Protein 5Z8O (pdb70)

B-factor: mean 31.18, std 12.9, range [10.04, 87.81]

Secondary structure (DSSP, 8-state):
---EEEEEEESS-HHHHHHHHH-GGGHHHH-TTEEEEEEEEE-TTS-EEEEEEEEEETTEEEEEEEEEE--STTEEEEEEEEESSEEEEEEEEEEEE-STT-EEEEEEEEEEESS---HHHHHHHHHHHHHHHHHHHHHHHHHH-/---EEEEEEESS-HHHHHHHHH-GGGHHHH-TTEEEEEEEEE-TTS-EEEEEEEEEETTEEEEEEEEEE--STTEEEEEEEEESSEEEEEEEEEEEE-SSS-EEEEEEEEEEESS---HHHHHHHHHHHHHHHHHHHHHHHHHH--

Radius of gyration: 22.53 Å; Cα contacts (8 Å, |Δi|>4): 615; chains: 2; bounding box: 40×53×71 Å

Organism: Mycolicibacterium smegmatis (strain ATCC 700084 / mc(2)155) (NCBI:txid246196)

InterPro domains:
  IPR005031 Coenzyme Q-binding protein COQ10, START domain [PF03364] (10-138)
  IPR023393 START-like domain superfamily [G3DSA:3.30.530.20] (1-145)

Structure (mmCIF, N/CA/C/O backbone):
data_5Z8O
#
_entry.id   5Z8O
#
_cell.length_a   109.760
_cell.length_b   109.760
_cell.length_c   56.500
_cell.angle_alpha   90.00
_cell.angle_beta   90.00
_cell.angle_gamma   120.00
#
_symmetry.space_group_name_H-M   'P 62'
#
loop_
_entity.id
_entity.type
_entity.pdbx_description
1 polymer Cyclase/dehydrase
2 water water
#
loop_
_atom_site.group_PDB
_atom_site.id
_atom_site.type_symbol
_atom_site.label_atom_id
_atom_site.label_alt_id
_atom_site.label_comp_id
_atom_site.label_asym_id
_atom_site.label_entity_id
_atom_site.label_seq_id
_atom_site.pdbx_PDB_ins_code
_atom_site.Cartn_x
_atom_site.Cartn_y
_atom_site.Cartn_z
_atom_site.occupancy
_atom_site.B_iso_or_equiv
_atom_site.auth_seq_id
_atom_site.auth_comp_id
_atom_site.auth_asym_id
_atom_site.auth_atom_id
_atom_site.pdbx_PDB_model_num
ATOM 1 N N . GLY A 1 1 ? 12.320 64.994 45.717 1.00 73.82 -3 GLY A N 1
ATOM 2 C CA . GLY A 1 1 ? 12.656 64.446 44.409 1.00 74.64 -3 GLY A CA 1
ATOM 3 C C . GLY A 1 1 ? 11.413 63.857 43.783 1.00 74.25 -3 GLY A C 1
ATOM 4 O O . GLY A 1 1 ? 10.717 63.088 44.437 1.00 75.03 -3 GLY A O 1
ATOM 5 N N . HIS A 1 2 ? 11.111 64.216 42.533 1.00 71.47 -2 HIS A N 1
ATOM 6 C CA . HIS A 1 2 ? 9.906 63.646 41.954 1.00 64.55 -2 HIS A CA 1
ATOM 7 C C . HIS A 1 2 ? 9.922 63.542 40.432 1.00 50.90 -2 HIS A C 1
ATOM 8 O O . HIS A 1 2 ? 10.819 62.891 39.903 1.00 52.79 -2 HIS A O 1
ATOM 15 N N . MET A 1 3 ? 8.970 64.140 39.716 1.00 35.52 -1 MET A N 1
ATOM 16 C CA . MET A 1 3 ? 8.759 63.746 38.318 1.00 31.68 -1 MET A CA 1
ATOM 17 C C . MET A 1 3 ? 9.972 63.996 37.422 1.00 26.39 -1 MET A C 1
ATOM 18 O O . MET A 1 3 ? 10.539 65.092 37.414 1.00 22.58 -1 MET A O 1
ATOM 23 N N . VAL A 1 4 ? 10.364 62.959 36.662 1.00 23.69 1 VAL A N 1
ATOM 24 C CA . VAL A 1 4 ? 11.343 63.035 35.578 1.00 22.45 1 VAL A CA 1
ATOM 25 C C . VAL A 1 4 ? 10.704 62.514 34.292 1.00 24.12 1 VAL A C 1
ATOM 26 O O . VAL A 1 4 ? 9.806 61.666 34.323 1.00 22.23 1 VAL A O 1
ATOM 30 N N . SER A 1 5 ? 11.176 63.023 33.151 1.00 24.00 2 SER A N 1
ATOM 31 C CA . SER A 1 5 ? 10.616 62.644 31.858 1.00 24.77 2 SER A CA 1
ATOM 32 C C . SER A 1 5 ? 11.725 62.399 30.844 1.00 29.52 2 SER A C 1
ATOM 33 O O . SER A 1 5 ? 12.796 63.009 30.908 1.00 26.49 2 SER A O 1
ATOM 36 N N . LYS A 1 6 ? 11.451 61.499 29.899 1.00 22.29 3 LYS A N 1
ATOM 37 C CA . LYS A 1 6 ? 12.378 61.206 28.814 1.00 22.34 3 LYS A CA 1
ATOM 38 C C . LYS A 1 6 ? 11.595 60.967 27.535 1.00 25.70 3 LYS A C 1
ATOM 39 O O . LYS A 1 6 ? 10.611 60.220 27.535 1.00 22.14 3 LYS A O 1
ATOM 45 N N . THR A 1 7 ? 12.035 61.605 26.455 1.00 24.81 4 THR A N 1
ATOM 46 C CA . THR A 1 7 ? 11.516 61.371 25.117 1.00 26.49 4 THR A CA 1
ATOM 47 C C . THR A 1 7 ? 12.629 60.785 24.262 1.00 29.89 4 THR A C 1
ATOM 48 O O . THR A 1 7 ? 13.759 61.286 24.278 1.00 36.56 4 THR A O 1
ATOM 52 N N . VAL A 1 8 ? 12.313 59.723 23.531 1.00 28.98 5 VAL A N 1
ATOM 53 C CA . VAL A 1 8 ? 13.266 59.072 22.642 1.00 27.50 5 VAL A CA 1
ATOM 54 C C . VAL A 1 8 ? 12.536 58.699 21.359 1.00 26.41 5 VAL A C 1
ATOM 55 O O . VAL A 1 8 ? 11.390 58.235 21.394 1.00 25.52 5 VAL A O 1
ATOM 59 N N . GLU A 1 9 ? 13.189 58.923 20.221 1.00 24.04 6 GLU A N 1
ATOM 60 C CA . GLU A 1 9 ? 12.664 58.472 18.942 1.00 25.33 6 GLU A CA 1
ATOM 61 C C . GLU A 1 9 ? 13.147 57.052 18.677 1.00 27.18 6 GLU A C 1
ATOM 62 O O . GLU A 1 9 ? 14.340 56.758 18.808 1.00 26.65 6 GLU A O 1
ATOM 68 N N . VAL A 1 10 ? 12.217 56.173 18.321 1.00 25.21 7 VAL A N 1
ATOM 69 C CA . VAL A 1 10 ? 12.503 54.764 18.087 1.00 27.02 7 VAL A CA 1
ATOM 70 C C . VAL A 1 10 ? 12.120 54.427 16.653 1.00 27.96 7 VAL A C 1
ATOM 71 O O . VAL A 1 10 ? 11.105 54.913 16.141 1.00 27.31 7 VAL A O 1
ATOM 75 N N . ALA A 1 11 ? 12.936 53.594 16.009 1.00 23.13 8 ALA A N 1
ATOM 76 C CA . ALA A 1 11 ? 12.773 53.286 14.587 1.00 26.00 8 ALA A CA 1
ATOM 77 C C . ALA A 1 11 ? 11.791 52.131 14.372 1.00 29.08 8 ALA A C 1
ATOM 78 O O . ALA A 1 11 ? 12.124 51.079 13.824 1.00 27.99 8 ALA A O 1
ATOM 80 N N . ALA A 1 12 ? 10.548 52.362 14.786 1.00 25.02 9 ALA A N 1
ATOM 81 C CA . ALA A 1 12 ? 9.479 51.391 14.594 1.00 28.90 9 ALA A CA 1
ATOM 82 C C . ALA A 1 12 ? 8.149 52.128 14.623 1.00 30.22 9 ALA A C 1
ATOM 83 O O . ALA A 1 12 ? 8.047 53.241 15.147 1.00 31.09 9 ALA A O 1
ATOM 85 N N . SER A 1 13 ? 7.128 51.491 14.053 1.00 28.06 10 SER A N 1
ATOM 86 C CA . SER A 1 13 ? 5.811 52.106 13.997 1.00 28.86 10 SER A CA 1
ATOM 87 C C . SER A 1 13 ? 5.225 52.249 15.399 1.00 27.28 10 SER A C 1
ATOM 88 O O . SER A 1 13 ? 5.649 51.589 16.353 1.00 26.49 10 SER A O 1
ATOM 91 N N . ALA A 1 14 ? 4.225 53.125 15.510 1.00 30.30 11 ALA A N 1
ATOM 92 C CA . ALA A 1 14 ? 3.609 53.385 16.807 1.00 32.78 11 ALA A CA 1
ATOM 93 C C . ALA A 1 14 ? 2.921 52.145 17.363 1.00 33.85 11 ALA A C 1
ATOM 94 O O . ALA A 1 14 ? 2.919 51.921 18.579 1.00 30.59 11 ALA A O 1
ATOM 96 N N . GLU A 1 15 ? 2.324 51.329 16.492 1.00 36.48 12 GLU A N 1
ATOM 97 C CA . GLU A 1 15 ? 1.658 50.123 16.974 1.00 39.78 12 GLU A CA 1
ATOM 98 C C . GLU A 1 15 ? 2.666 49.066 17.411 1.00 34.28 12 GLU A C 1
ATOM 99 O O . GLU A 1 15 ? 2.393 48.303 18.344 1.00 32.59 12 GLU A O 1
ATOM 105 N N . THR A 1 16 ? 3.831 49.004 16.759 1.00 29.72 13 THR A N 1
ATOM 106 C CA . THR A 1 16 ? 4.873 48.088 17.212 1.00 30.05 13 THR A CA 1
ATOM 107 C C . THR A 1 16 ? 5.408 48.504 18.577 1.00 25.80 13 THR A C 1
ATOM 108 O O . THR A 1 16 ? 5.606 47.657 19.456 1.00 21.97 13 THR A O 1
ATOM 112 N N . ILE A 1 17 ? 5.646 49.804 18.770 1.00 26.98 14 ILE A N 1
ATOM 113 C CA . ILE A 1 17 ? 6.153 50.292 20.049 1.00 25.55 14 ILE A CA 1
ATOM 114 C C . ILE A 1 17 ? 5.114 50.094 21.147 1.00 29.26 14 ILE A C 1
ATOM 115 O O . ILE A 1 17 ? 5.448 49.705 22.272 1.00 25.02 14 ILE A O 1
ATOM 120 N N . THR A 1 18 ? 3.843 50.375 20.843 1.00 31.81 15 THR A N 1
ATOM 121 C CA . THR A 1 18 ? 2.775 50.131 21.809 1.00 30.96 15 THR A CA 1
ATOM 122 C C . THR A 1 18 ? 2.697 48.654 22.172 1.00 26.10 15 THR A C 1
ATOM 123 O O . THR A 1 18 ? 2.447 48.301 23.330 1.00 24.33 15 THR A O 1
ATOM 127 N N . SER A 1 19 ? 2.920 47.774 21.193 1.00 26.53 16 SER A N 1
ATOM 128 C CA . SER A 1 19 ? 2.894 46.340 21.464 1.00 25.89 16 SER A CA 1
ATOM 129 C C . SER A 1 19 ? 4.044 45.929 22.377 1.00 25.16 16 SER A C 1
ATOM 130 O O . SER A 1 19 ? 3.869 45.083 23.261 1.00 24.61 16 SER A O 1
ATOM 133 N N . ILE A 1 20 ? 5.222 46.525 22.189 1.00 29.53 17 ILE A N 1
ATOM 134 C CA . ILE A 1 20 ? 6.368 46.203 23.037 1.00 28.69 17 ILE A CA 1
ATOM 135 C C . ILE A 1 20 ? 6.120 46.674 24.466 1.00 26.59 17 ILE A C 1
ATOM 136 O O . ILE A 1 20 ? 6.355 45.938 25.432 1.00 23.62 17 ILE A O 1
ATOM 141 N N . VAL A 1 21 ? 5.654 47.916 24.619 1.00 23.49 18 VAL A N 1
ATOM 142 C CA . VAL A 1 21 ? 5.410 48.464 25.949 1.00 21.57 18 VAL A CA 1
ATOM 143 C C . VAL A 1 21 ? 4.276 47.719 26.645 1.00 20.52 18 VAL A C 1
ATOM 144 O O . VAL A 1 21 ? 4.259 47.616 27.878 1.00 21.42 18 VAL A O 1
ATOM 148 N N . SER A 1 22 ? 3.335 47.159 25.882 1.00 21.12 19 SER A N 1
ATOM 149 C CA . SER A 1 22 ? 2.196 46.449 26.451 1.00 20.93 19 SER A CA 1
ATOM 150 C C . SER A 1 22 ? 2.468 44.978 26.740 1.00 19.56 19 SER A C 1
ATOM 151 O O . SER A 1 22 ? 1.690 44.360 27.471 1.00 19.66 19 SER A O 1
ATOM 154 N N . ASP A 1 23 ? 3.534 44.397 26.184 1.00 22.17 20 ASP A N 1
ATOM 155 C CA . ASP A 1 23 ? 3.833 42.976 26.387 1.00 20.74 20 ASP A CA 1
ATOM 156 C C . ASP A 1 23 ? 4.664 42.830 27.662 1.00 19.72 20 ASP A C 1
ATOM 157 O O . ASP A 1 23 ? 5.871 42.585 27.637 1.00 20.08 20 ASP A O 1
ATOM 162 N N . PHE A 1 24 ? 3.976 42.956 28.802 1.00 19.72 21 PHE A N 1
ATOM 163 C CA . PHE A 1 24 ? 4.656 43.045 30.095 1.00 18.72 21 PHE A CA 1
ATOM 164 C C . PHE A 1 24 ? 5.453 41.788 30.416 1.00 18.29 21 PHE A C 1
ATOM 165 O O . PHE A 1 24 ? 6.568 41.873 30.940 1.00 15.72 21 PHE A O 1
ATOM 173 N N . GLU A 1 25 ? 4.898 40.610 30.129 1.00 19.17 22 GLU A N 1
ATOM 174 C CA . GLU A 1 25 ? 5.618 39.390 30.470 1.00 24.34 22 GLU A CA 1
ATOM 175 C C . GLU A 1 25 ? 6.830 39.150 29.578 1.00 24.62 22 GLU A C 1
ATOM 176 O O . GLU A 1 25 ? 7.644 38.277 29.896 1.00 21.70 22 GLU A O 1
ATOM 182 N N . ALA A 1 26 ? 6.979 39.905 28.493 1.00 19.37 23 ALA A N 1
ATOM 183 C CA . ALA A 1 26 ? 8.185 39.850 27.680 1.00 18.07 23 ALA A CA 1
ATOM 184 C C . ALA A 1 26 ? 9.243 40.856 28.118 1.00 17.31 23 ALA A C 1
ATOM 185 O O . ALA A 1 26 ? 10.339 40.855 27.549 1.00 20.58 23 ALA A O 1
ATOM 187 N N . TYR A 1 27 ? 8.945 41.708 29.106 1.00 14.84 24 TYR A N 1
ATOM 188 C CA . TYR A 1 27 ? 9.931 42.667 29.616 1.00 19.40 24 TYR A CA 1
ATOM 189 C C . TYR A 1 27 ? 11.271 42.033 29.962 1.00 18.46 24 TYR A C 1
ATOM 190 O O . TYR A 1 27 ? 12.311 42.606 29.578 1.00 15.57 24 TYR A O 1
ATOM 199 N N . PRO A 1 28 ? 11.349 40.895 30.661 1.00 22.61 25 PRO A N 1
ATOM 200 C CA . PRO A 1 28 ? 12.665 40.334 31.004 1.00 22.27 25 PRO A CA 1
ATOM 201 C C . PRO A 1 28 ? 13.495 39.949 29.793 1.00 22.48 25 PRO A C 1
ATOM 202 O O . PRO A 1 28 ? 14.721 39.834 29.916 1.00 28.13 25 PRO A O 1
ATOM 206 N N . GLN A 1 29 ? 12.870 39.740 28.632 1.00 24.41 26 GLN A N 1
ATOM 207 C CA . GLN A 1 29 ? 13.633 39.349 27.453 1.00 25.03 26 GLN A CA 1
ATOM 208 C C . GLN A 1 29 ? 14.536 40.475 26.963 1.00 26.09 26 GLN A C 1
ATOM 209 O O . GLN A 1 29 ? 15.609 40.205 26.412 1.00 26.79 26 GLN A O 1
ATOM 215 N N . TRP A 1 30 ? 14.133 41.736 27.150 1.00 24.55 27 TRP A N 1
ATOM 216 C CA . TRP A 1 30 ? 14.905 42.854 26.622 1.00 20.73 27 TRP A CA 1
ATOM 217 C C . TRP A 1 30 ? 15.224 43.951 27.625 1.00 21.19 27 TRP A C 1
ATOM 218 O O . TRP A 1 30 ? 15.993 44.855 27.283 1.00 21.90 27 TRP A O 1
ATOM 229 N N . ASN A 1 31 ? 14.707 43.892 28.845 1.00 21.27 28 ASN A N 1
ATOM 230 C CA . ASN A 1 31 ? 15.004 44.930 29.823 1.00 21.35 28 ASN A CA 1
ATOM 231 C C . ASN A 1 31 ? 15.856 44.344 30.937 1.00 21.28 28 ASN A C 1
ATOM 232 O O . ASN A 1 31 ? 15.362 43.516 31.719 1.00 22.91 28 ASN A O 1
ATOM 237 N N . PRO A 1 32 ? 17.128 44.737 31.043 1.00 28.11 29 PRO A N 1
ATOM 238 C CA . PRO A 1 32 ? 18.016 44.114 32.040 1.00 28.35 29 PRO A CA 1
ATOM 239 C C . PRO A 1 32 ? 17.589 44.332 33.482 1.00 26.73 29 PRO A C 1
ATOM 240 O O . PRO A 1 32 ? 17.878 43.478 34.328 1.00 29.49 29 PRO A O 1
ATOM 244 N N . GLU A 1 33 ? 16.932 45.445 33.807 1.00 21.91 30 GLU A N 1
ATOM 245 C CA . GLU A 1 33 ? 16.565 45.696 35.195 1.00 24.47 30 GLU A CA 1
ATOM 246 C C . GLU A 1 33 ? 15.208 45.124 35.577 1.00 24.97 30 GLU A C 1
ATOM 247 O O . GLU A 1 33 ? 14.773 45.322 36.715 1.00 21.56 30 GLU A O 1
ATOM 253 N N . ILE A 1 34 ? 14.509 44.469 34.658 1.00 21.35 31 ILE A N 1
ATOM 254 C CA . ILE A 1 34 ? 13.316 43.703 34.990 1.00 22.22 31 ILE A CA 1
ATOM 255 C C . ILE A 1 34 ? 13.674 42.233 34.805 1.00 24.97 31 ILE A C 1
ATOM 256 O O . ILE A 1 34 ? 13.834 41.764 33.672 1.00 27.31 31 ILE A O 1
ATOM 261 N N . LYS A 1 35 ? 13.785 41.495 35.910 1.00 25.06 32 LYS A N 1
ATOM 262 C CA . LYS A 1 35 ? 14.183 40.092 35.852 1.00 27.78 32 LYS A CA 1
ATOM 263 C C . LYS A 1 35 ? 13.006 39.144 35.694 1.00 21.95 32 LYS A C 1
ATOM 264 O O . LYS A 1 35 ? 13.198 37.999 35.266 1.00 19.18 32 LYS A O 1
ATOM 270 N N . GLY A 1 36 ? 11.804 39.588 36.036 1.00 18.80 33 GLY A N 1
ATOM 271 C CA . GLY A 1 36 ? 10.627 38.750 35.917 1.00 20.10 33 GLY A CA 1
ATOM 272 C C . GLY A 1 36 ? 9.393 39.606 35.905 1.00 17.58 33 GLY A C 1
ATOM 273 O O . GLY A 1 36 ? 9.362 40.695 36.490 1.00 17.06 33 GLY A O 1
ATOM 274 N N . CYS A 1 37 ? 8.359 39.122 35.224 1.00 18.56 34 CYS A N 1
ATOM 275 C CA . CYS A 1 37 ? 7.089 39.826 35.201 1.00 21.93 34 CYS A CA 1
ATOM 276 C C . CYS A 1 37 ? 5.960 38.823 35.039 1.00 23.81 34 CYS A C 1
ATOM 277 O O . CYS A 1 37 ? 6.020 37.954 34.165 1.00 23.50 34 CYS A O 1
ATOM 280 N N . TRP A 1 38 ? 4.948 38.941 35.893 1.00 25.14 35 TRP A N 1
ATOM 281 C CA . TRP A 1 38 ? 3.803 38.042 35.905 1.00 23.22 35 TRP A CA 1
ATOM 282 C C . TRP A 1 38 ? 2.533 38.876 35.873 1.00 21.72 35 TRP A C 1
ATOM 283 O O . TRP A 1 38 ? 2.394 39.828 36.648 1.00 19.50 35 TRP A O 1
ATOM 294 N N . ILE A 1 39 ? 1.610 38.516 34.987 1.00 19.01 36 ILE A N 1
ATOM 295 C CA . ILE A 1 39 ? 0.293 39.143 34.969 1.00 18.27 36 ILE A CA 1
ATOM 296 C C . ILE A 1 39 ? -0.537 38.538 36.092 1.00 19.86 36 ILE A C 1
ATOM 297 O O . ILE A 1 39 ? -0.810 37.332 36.098 1.00 21.78 36 ILE A O 1
ATOM 302 N N . LEU A 1 40 ? -0.937 39.375 37.047 1.00 16.77 37 LEU A N 1
ATOM 303 C CA . LEU A 1 40 ? -1.694 38.919 38.205 1.00 20.04 37 LEU A CA 1
ATOM 304 C C . LEU A 1 40 ? -3.197 38.983 37.984 1.00 24.04 37 LEU A C 1
ATOM 305 O O . LEU A 1 40 ? -3.936 38.167 38.546 1.00 18.94 37 LEU A O 1
ATOM 310 N N . ALA A 1 41 ? -3.665 39.943 37.192 1.00 22.05 38 ALA A N 1
ATOM 311 C CA . ALA A 1 41 ? -5.089 40.096 36.942 1.00 20.37 38 ALA A CA 1
ATOM 312 C C . ALA A 1 41 ? -5.268 40.797 35.607 1.00 22.52 38 ALA A C 1
ATOM 313 O O . ALA A 1 41 ? -4.364 41.479 35.116 1.00 17.08 38 ALA A O 1
ATOM 315 N N . ARG A 1 42 ? -6.456 40.625 35.032 1.00 21.86 39 ARG A N 1
ATOM 316 C CA . ARG A 1 42 ? -6.802 41.215 33.749 1.00 17.58 39 ARG A CA 1
ATOM 317 C C . ARG A 1 42 ? -8.154 41.901 33.856 1.00 19.80 39 ARG A C 1
ATOM 318 O O . ARG A 1 42 ? -9.031 41.469 34.609 1.00 20.58 39 ARG A O 1
ATOM 326 N N . TYR A 1 43 ? -8.324 42.966 33.080 1.00 25.14 40 TYR A N 1
ATOM 327 C CA . TYR A 1 43 ? -9.640 43.567 32.950 1.00 26.11 40 TYR A CA 1
ATOM 328 C C . TYR A 1 43 ? -10.572 42.616 32.202 1.00 21.40 40 TYR A C 1
ATOM 329 O O . TYR A 1 43 ? -10.167 41.557 31.715 1.00 20.57 40 TYR A O 1
ATOM 338 N N . ASN A 1 44 ? -11.846 43.006 32.119 1.00 20.47 41 ASN A N 1
ATOM 339 C CA . ASN A 1 44 ? -12.833 42.154 31.465 1.00 28.94 41 ASN A CA 1
ATOM 340 C C . ASN A 1 44 ? -12.548 41.965 29.981 1.00 29.58 41 ASN A C 1
ATOM 341 O O . ASN A 1 44 ? -12.988 40.966 29.403 1.00 29.43 41 ASN A O 1
ATOM 346 N N . ASP A 1 45 ? -11.798 42.871 29.358 1.00 28.97 42 ASP A N 1
ATOM 347 C CA . ASP A 1 45 ? -11.433 42.723 27.956 1.00 32.73 42 ASP A CA 1
ATOM 348 C C . ASP A 1 45 ? -10.124 41.965 27.764 1.00 33.57 42 ASP A C 1
ATOM 349 O O . ASP A 1 45 ? -9.615 41.908 26.641 1.00 37.89 42 ASP A O 1
ATOM 354 N N . GLY A 1 46 ? -9.567 41.389 28.832 1.00 30.86 43 GLY A N 1
ATOM 355 C CA . GLY A 1 46 ? -8.356 40.603 28.743 1.00 27.75 43 GLY A CA 1
ATOM 356 C C . GLY A 1 46 ? -7.066 41.368 28.946 1.00 22.39 43 GLY A C 1
ATOM 357 O O . GLY A 1 46 ? -6.016 40.738 29.129 1.00 23.55 43 GLY A O 1
ATOM 358 N N . ARG A 1 47 ? -7.103 42.695 28.905 1.00 19.97 44 ARG A N 1
ATOM 359 C CA . ARG A 1 47 ? -5.889 43.475 29.093 1.00 23.45 44 ARG A CA 1
ATOM 360 C C . ARG A 1 47 ? -5.413 43.364 30.539 1.00 22.97 44 ARG A C 1
ATOM 361 O O . ARG A 1 47 ? -6.224 43.448 31.468 1.00 19.97 44 ARG A O 1
ATOM 369 N N . PRO A 1 48 ? -4.115 43.161 30.758 1.00 19.14 45 PRO A N 1
ATOM 370 C CA . PRO A 1 48 ? -3.612 43.020 32.128 1.00 18.05 45 PRO A CA 1
ATOM 371 C C . PRO A 1 48 ? -3.955 44.241 32.969 1.00 16.83 45 PRO A C 1
ATOM 372 O O . PRO A 1 48 ? -3.818 45.383 32.528 1.00 13.50 45 PRO A O 1
ATOM 376 N N . SER A 1 49 ? -4.409 43.983 34.196 1.00 20.70 46 SER A N 1
ATOM 377 C CA . SER A 1 49 ? -4.772 45.039 35.126 1.00 20.70 46 SER A CA 1
ATOM 378 C C . SER A 1 49 ? -3.862 45.120 36.340 1.00 13.93 46 SER A C 1
ATOM 379 O O . SER A 1 49 ? -3.879 46.141 37.037 1.00 12.54 46 SER A O 1
ATOM 382 N N . G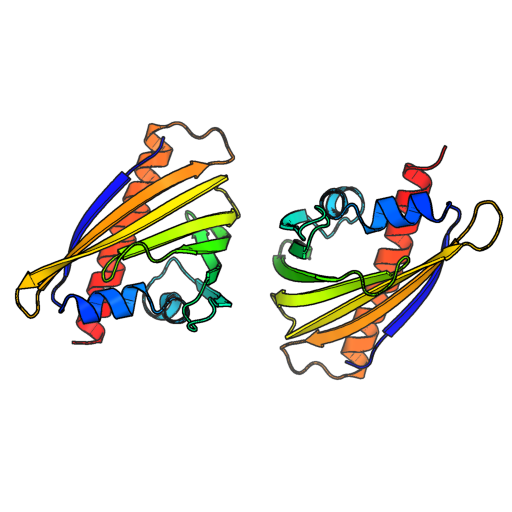LN A 1 50 ? -3.068 44.086 36.602 1.00 16.20 47 GLN A N 1
ATOM 383 C CA . GLN A 1 50 ? -2.191 44.060 37.762 1.00 16.17 47 GLN A CA 1
ATOM 384 C C . GLN A 1 50 ? -1.000 43.169 37.448 1.00 15.38 47 GLN A C 1
ATOM 385 O O . GLN A 1 50 ? -1.158 42.085 36.880 1.00 17.87 47 GLN A O 1
ATOM 391 N N . LEU A 1 51 ? 0.187 43.630 37.827 1.00 14.27 48 LEU A N 1
ATOM 392 C CA . LEU A 1 51 ? 1.427 42.945 37.505 1.00 15.53 48 LEU A CA 1
ATOM 393 C C . LEU A 1 51 ? 2.245 42.710 38.764 1.00 15.92 48 LEU A C 1
ATOM 394 O O . LEU A 1 51 ? 2.146 43.459 39.738 1.00 12.93 48 LEU A O 1
ATOM 399 N N . ARG A 1 52 ? 3.053 41.656 38.728 1.00 13.51 49 ARG A N 1
ATOM 400 C CA . ARG A 1 52 ? 4.216 41.529 39.593 1.00 14.93 49 ARG A CA 1
ATOM 401 C C . ARG A 1 52 ? 5.455 41.722 38.735 1.00 14.16 49 ARG A C 1
ATOM 402 O O . ARG A 1 52 ? 5.585 41.093 37.680 1.00 19.31 49 ARG A O 1
ATOM 410 N N . LEU A 1 53 ? 6.355 42.594 39.178 1.00 12.11 50 LEU A N 1
ATOM 411 C CA . LEU A 1 53 ? 7.605 42.852 38.477 1.00 16.46 50 LEU A CA 1
ATOM 412 C C . LEU A 1 53 ? 8.760 42.575 39.424 1.00 22.42 50 LEU A C 1
ATOM 413 O O . LEU A 1 53 ? 8.830 43.165 40.507 1.00 21.93 50 LEU A O 1
ATOM 418 N N . ASP A 1 54 ? 9.666 41.691 39.015 1.00 18.82 51 ASP A N 1
ATOM 419 C CA . ASP A 1 54 ? 10.909 41.490 39.746 1.00 19.74 51 ASP A CA 1
ATOM 420 C C . ASP A 1 54 ? 11.912 42.432 39.099 1.00 21.79 51 ASP A C 1
ATOM 421 O O . ASP A 1 54 ? 12.289 42.252 37.938 1.00 19.19 51 ASP A O 1
ATOM 426 N N . VAL A 1 55 ? 12.342 43.431 39.861 1.00 24.11 52 VAL A N 1
ATOM 427 C CA . VAL A 1 55 ? 13.163 44.521 39.363 1.00 24.81 52 VAL A CA 1
ATOM 428 C C . VAL A 1 55 ? 14.507 44.514 40.079 1.00 26.36 52 VAL A C 1
ATOM 429 O O . VAL A 1 55 ? 14.691 43.867 41.109 1.00 26.78 52 VAL A O 1
ATOM 433 N N . GLU A 1 56 ? 15.454 45.246 39.503 1.00 25.20 53 GLU A N 1
ATOM 434 C CA . GLU A 1 56 ? 16.764 45.457 40.103 1.00 30.81 53 GLU A CA 1
ATOM 435 C C . GLU A 1 56 ? 16.894 46.950 40.366 1.00 31.74 53 GLU A C 1
ATOM 436 O O . GLU A 1 56 ? 16.950 47.753 39.427 1.00 35.30 53 GLU A O 1
ATOM 442 N N . ILE A 1 57 ? 16.905 47.314 41.645 1.00 31.27 54 ILE A N 1
ATOM 443 C CA . ILE A 1 57 ? 16.955 48.702 42.089 1.00 29.98 54 ILE A CA 1
ATOM 444 C C . ILE A 1 57 ? 18.385 48.964 42.544 1.00 28.39 54 ILE A C 1
ATOM 445 O O . ILE A 1 57 ? 18.792 48.532 43.627 1.00 23.66 54 ILE A O 1
ATOM 450 N N . GLN A 1 58 ? 19.154 49.672 41.712 1.00 33.29 55 GLN A N 1
ATOM 451 C CA . GLN A 1 58 ? 20.557 49.974 42.002 1.00 39.13 55 GLN A CA 1
ATOM 452 C C . GLN A 1 58 ? 21.341 48.706 42.317 1.00 42.84 55 GLN A C 1
ATOM 453 O O . GLN A 1 58 ? 22.217 48.693 43.181 1.00 46.27 55 GLN A O 1
ATOM 459 N N . GLY A 1 59 ? 21.004 47.613 41.648 1.00 45.25 56 GLY A N 1
ATOM 460 C CA . GLY A 1 59 ? 21.640 46.360 41.964 1.00 46.34 56 GLY A CA 1
ATOM 461 C C . GLY A 1 59 ? 20.928 45.523 43.001 1.00 45.14 56 GLY A C 1
ATOM 462 O O . GLY A 1 59 ? 21.190 44.318 43.080 1.00 49.00 56 GLY A O 1
ATOM 463 N N . GLN A 1 60 ? 20.042 46.092 43.812 1.00 43.46 57 GLN A N 1
ATOM 464 C CA . GLN A 1 60 ? 19.237 45.211 44.642 1.00 44.91 57 GLN A CA 1
ATOM 465 C C . GLN A 1 60 ? 18.067 44.659 43.866 1.00 35.47 57 GLN A C 1
ATOM 466 O O . GLN A 1 60 ? 17.479 45.352 43.036 1.00 35.60 57 GLN A O 1
ATOM 472 N N . SER A 1 61 ? 17.725 43.416 44.183 1.00 32.03 58 SER A N 1
ATOM 473 C CA . SER A 1 61 ? 16.493 42.820 43.710 1.00 34.88 58 SER A CA 1
ATOM 474 C C . SER A 1 61 ? 15.362 43.409 44.541 1.00 30.97 58 SER A C 1
ATOM 475 O O . SER A 1 61 ? 15.503 43.618 45.749 1.00 31.47 58 SER A O 1
ATOM 478 N N . GLY A 1 62 ? 14.259 43.722 43.870 1.00 26.16 59 GLY A N 1
ATOM 479 C CA . GLY A 1 62 ? 13.075 44.264 44.508 1.00 21.71 59 GLY A CA 1
ATOM 480 C C . GLY A 1 62 ? 11.867 43.737 43.770 1.00 20.40 59 GLY A C 1
ATOM 481 O O . GLY A 1 62 ? 11.973 43.242 42.644 1.00 19.66 59 GLY A O 1
ATOM 482 N N . VAL A 1 63 ? 10.722 43.791 44.437 1.00 20.42 60 VAL A N 1
ATOM 483 C CA . VAL A 1 63 ? 9.477 43.281 43.882 1.00 22.01 60 VAL A CA 1
ATOM 484 C C . VAL A 1 63 ? 8.457 44.408 43.890 1.00 21.44 60 VAL A C 1
ATOM 485 O O . VAL A 1 63 ? 8.256 45.064 44.919 1.00 19.23 60 VAL A O 1
ATOM 489 N N . PHE A 1 64 ? 7.819 44.623 42.743 1.00 22.25 61 PHE A N 1
ATOM 490 C CA . PHE A 1 64 ? 6.780 45.626 42.563 1.00 21.59 61 PHE A CA 1
ATOM 491 C C . PHE A 1 64 ? 5.465 44.925 42.261 1.00 19.69 61 PHE A C 1
ATOM 492 O O . PHE A 1 64 ? 5.420 44.003 41.441 1.00 24.44 61 PHE A O 1
ATOM 500 N N . ILE A 1 65 ? 4.405 45.358 42.932 1.00 19.92 62 ILE A N 1
ATOM 501 C CA . ILE A 1 65 ? 3.040 44.956 42.615 1.00 15.90 62 ILE A CA 1
ATOM 502 C C . ILE A 1 65 ? 2.367 46.202 42.062 1.00 11.97 62 ILE A C 1
ATOM 503 O O . ILE A 1 65 ? 2.223 47.203 42.775 1.00 14.22 62 ILE A O 1
ATOM 508 N N . THR A 1 66 ? 1.976 46.156 40.793 1.00 17.17 63 THR A N 1
ATOM 509 C CA . THR A 1 66 ? 1.629 47.368 40.066 1.00 17.92 63 THR A CA 1
ATOM 510 C C . THR A 1 66 ? 0.286 47.226 39.368 1.00 14.20 63 THR A C 1
ATOM 511 O O . THR A 1 66 ? -0.009 46.184 38.777 1.00 14.34 63 THR A O 1
ATOM 515 N N . ALA A 1 67 ? -0.515 48.290 39.424 1.00 15.21 64 ALA A N 1
ATOM 516 C CA . ALA A 1 67 ? -1.754 48.384 38.668 1.00 14.53 64 ALA A CA 1
ATOM 517 C C . ALA A 1 67 ? -1.498 49.018 37.306 1.00 11.91 64 ALA A C 1
ATOM 518 O O . ALA A 1 67 ? -0.646 49.898 37.159 1.00 12.82 64 ALA A O 1
ATOM 520 N N . VAL A 1 68 ? -2.254 48.568 36.309 1.00 13.13 65 VAL A N 1
ATOM 521 C CA . VAL A 1 68 ? -2.106 49.035 34.936 1.00 11.70 65 VAL A CA 1
ATOM 522 C C . VAL A 1 68 ? -3.401 49.699 34.492 1.00 14.56 65 VAL A C 1
ATOM 523 O O . VAL A 1 68 ? -4.489 49.148 34.696 1.00 16.60 65 VAL A O 1
ATOM 527 N N . TYR A 1 69 ? -3.276 50.867 33.863 1.00 16.27 66 TYR A N 1
ATOM 528 C CA . TYR A 1 69 ? -4.402 51.588 33.294 1.00 14.77 66 TYR A CA 1
ATOM 529 C C . TYR A 1 69 ? -4.072 51.933 31.849 1.00 16.83 66 TYR A C 1
ATOM 530 O O . TYR A 1 69 ? -2.905 52.029 31.464 1.00 13.49 66 TYR A O 1
ATOM 539 N N . TYR A 1 70 ? -5.120 52.145 31.058 1.00 15.48 67 TYR A N 1
ATOM 540 C CA . TYR A 1 70 ? -5.007 52.394 29.621 1.00 16.86 67 TYR A CA 1
ATOM 541 C C . TYR A 1 70 ? -5.738 53.687 29.291 1.00 18.44 67 TYR A C 1
ATOM 542 O O . TYR A 1 70 ? -6.920 53.671 28.923 1.00 20.48 67 TYR A O 1
ATOM 551 N N . PRO A 1 71 ? -5.071 54.832 29.444 1.00 21.06 68 PRO A N 1
ATOM 552 C CA . PRO A 1 71 ? -5.788 56.108 29.292 1.00 19.26 68 PRO A CA 1
ATOM 553 C C . PRO A 1 71 ? -6.298 56.349 27.884 1.00 23.78 68 PRO A C 1
ATOM 554 O O . PRO A 1 71 ? -7.400 56.884 27.714 1.00 25.21 68 PRO A O 1
ATOM 558 N N . ALA A 1 72 ? -5.530 55.966 26.869 1.00 22.13 69 ALA A N 1
ATOM 559 C CA . ALA A 1 72 ? -5.931 56.159 25.483 1.00 22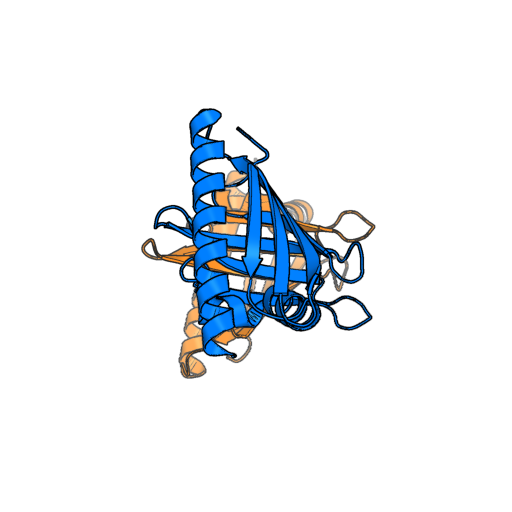.15 69 ALA A CA 1
ATOM 560 C C . ALA A 1 72 ? -5.310 55.052 24.641 1.00 22.20 69 ALA A C 1
ATOM 561 O O . ALA A 1 72 ? -4.611 54.174 25.153 1.00 29.43 69 ALA A O 1
ATOM 563 N N . GLU A 1 73 ? -5.561 55.117 23.330 1.00 24.72 70 GLU A N 1
ATOM 564 C CA . GLU A 1 73 ? -5.072 54.099 22.405 1.00 32.89 70 GLU A CA 1
ATOM 565 C C . GLU A 1 73 ? -3.570 53.877 22.552 1.00 35.03 70 GLU A C 1
ATOM 566 O O . GLU A 1 73 ? -3.113 52.757 22.803 1.00 39.37 70 GLU A O 1
ATOM 572 N N . ASN A 1 74 ? -2.782 54.938 22.399 1.00 27.56 71 ASN A N 1
ATOM 573 C CA . ASN A 1 74 ? -1.326 54.829 22.464 1.00 26.94 71 ASN A CA 1
ATOM 574 C C . ASN A 1 74 ? -0.773 55.325 23.796 1.00 27.75 71 ASN A C 1
ATOM 575 O O . ASN A 1 74 ? 0.241 56.026 23.830 1.00 21.90 71 ASN A O 1
ATOM 580 N N . GLN A 1 75 ? -1.412 54.966 24.912 1.00 23.32 72 GLN A N 1
ATOM 581 C CA . GLN A 1 75 ? -0.950 55.380 26.231 1.00 24.86 72 GLN A CA 1
ATOM 582 C C . GLN A 1 75 ? -1.119 54.240 27.225 1.00 17.74 72 GLN A C 1
ATOM 583 O O . GLN A 1 75 ? -2.112 53.510 27.183 1.00 14.74 72 GLN A O 1
ATOM 589 N N . ILE A 1 76 ? -0.132 54.089 28.104 1.00 16.92 73 ILE A N 1
ATOM 590 C CA . ILE A 1 76 ? -0.168 53.144 29.213 1.00 18.23 73 ILE A CA 1
ATOM 591 C C . ILE A 1 76 ? 0.249 53.866 30.485 1.00 19.71 73 ILE A C 1
ATOM 592 O O . ILE A 1 76 ? 1.203 54.651 30.477 1.00 20.51 73 ILE A O 1
ATOM 597 N N . PHE A 1 77 ? -0.474 53.616 31.573 1.00 18.71 74 PHE A N 1
ATOM 598 C CA . PHE A 1 77 ? -0.184 54.247 32.853 1.00 14.75 74 PHE A CA 1
ATOM 599 C C . PHE A 1 77 ? -0.131 53.160 33.915 1.00 14.48 74 PHE A C 1
ATOM 600 O O . PHE A 1 77 ? -1.113 52.436 34.107 1.00 18.01 74 PHE A O 1
ATOM 608 N N . THR A 1 78 ? 1.008 53.034 34.592 1.00 12.65 75 THR A N 1
ATOM 609 C CA . THR A 1 78 ? 1.169 52.053 35.655 1.00 13.97 75 THR A CA 1
ATOM 610 C C . THR A 1 78 ? 1.330 52.765 36.991 1.00 15.45 75 THR A C 1
ATOM 611 O O . THR A 1 78 ? 1.924 53.844 37.073 1.00 15.33 75 THR A O 1
ATOM 615 N N . MET A 1 79 ? 0.791 52.150 38.040 1.00 17.04 76 MET A N 1
ATOM 616 C CA . MET A 1 79 ? 0.826 52.720 39.381 1.00 23.53 76 MET A CA 1
ATOM 617 C C . MET A 1 79 ? 1.260 51.648 40.367 1.00 12.23 76 MET A C 1
ATOM 618 O O . MET A 1 79 ? 0.547 50.660 40.560 1.00 16.18 76 MET A O 1
ATOM 623 N N . LEU A 1 80 ? 2.421 51.844 40.991 1.00 14.49 77 LEU A N 1
ATOM 624 C CA . LEU A 1 80 ? 2.873 50.916 42.018 1.00 15.83 77 LEU A CA 1
ATOM 625 C C . LEU A 1 80 ? 1.852 50.861 43.147 1.00 15.73 77 LEU A C 1
ATOM 626 O O . LEU A 1 80 ? 1.413 51.898 43.650 1.00 14.74 77 LEU A O 1
ATOM 631 N N . GLN A 1 81 ? 1.438 49.646 43.511 1.00 16.31 78 GLN A N 1
ATOM 632 C CA . GLN A 1 81 ? 0.540 49.432 44.640 1.00 20.08 78 GLN A CA 1
ATOM 633 C C . GLN A 1 81 ? 1.298 49.141 45.928 1.00 18.56 78 GLN A C 1
ATOM 634 O O . GLN A 1 81 ? 0.958 49.677 46.986 1.00 19.60 78 GLN A O 1
ATOM 640 N N . GLN A 1 82 ? 2.317 48.292 45.846 1.00 18.54 79 GLN A N 1
ATOM 641 C CA . GLN A 1 82 ? 3.196 47.987 46.966 1.00 17.94 79 GLN A CA 1
ATOM 642 C C . GLN A 1 82 ? 4.499 47.473 46.384 1.00 17.55 79 GLN A C 1
ATOM 643 O O . GLN A 1 82 ? 4.490 46.538 45.578 1.00 16.26 79 GLN A O 1
ATOM 649 N N . GLY A 1 83 ? 5.612 48.050 46.815 1.00 14.63 80 GLY A N 1
ATOM 650 C CA . GLY A 1 83 ? 6.890 47.610 46.296 1.00 18.17 80 GLY A CA 1
ATOM 651 C C . GLY A 1 83 ? 8.015 47.924 47.249 1.00 20.82 80 GLY A C 1
ATOM 652 O O . GLY A 1 83 ? 7.875 48.736 48.169 1.00 23.91 80 GLY A O 1
ATOM 653 N N . ASP A 1 84 ? 9.135 47.248 47.028 1.00 19.07 81 ASP A N 1
ATOM 654 C CA . ASP A 1 84 ? 10.349 47.570 47.756 1.00 25.09 81 ASP A CA 1
ATOM 655 C C . ASP A 1 84 ? 10.861 48.944 47.335 1.00 26.68 81 ASP A C 1
ATOM 656 O O . ASP A 1 84 ? 10.687 49.368 46.188 1.00 22.35 81 ASP A O 1
ATOM 661 N N . HIS A 1 85 ? 11.453 49.656 48.299 1.00 28.36 82 HIS A N 1
ATOM 662 C CA . HIS A 1 85 ? 12.180 50.906 48.082 1.00 28.78 82 HIS A CA 1
ATOM 663 C C . HIS A 1 85 ? 11.270 52.115 47.872 1.00 26.88 82 HIS A C 1
ATOM 664 O O . HIS A 1 85 ? 11.519 53.182 48.442 1.00 24.34 82 HIS A O 1
ATOM 671 N N . PHE A 1 86 ? 10.224 51.975 47.061 1.00 27.95 83 PHE A N 1
ATOM 672 C CA . PHE A 1 86 ? 9.391 53.104 46.666 1.00 23.60 83 PHE A CA 1
ATOM 673 C C . PHE A 1 86 ? 8.039 53.065 47.368 1.00 21.01 83 PHE A C 1
ATOM 674 O O . PHE A 1 86 ? 7.430 51.999 47.507 1.00 22.97 83 PHE A O 1
ATOM 682 N N . THR A 1 87 ? 7.567 54.241 47.796 1.00 19.35 84 THR A N 1
ATOM 683 C CA . THR A 1 87 ? 6.185 54.405 48.238 1.00 25.75 84 THR A CA 1
ATOM 684 C C . THR A 1 87 ? 5.258 54.798 47.102 1.00 25.32 84 THR A C 1
ATOM 685 O O . THR A 1 87 ? 4.044 54.590 47.203 1.00 24.34 84 THR A O 1
ATOM 689 N N . LYS A 1 88 ? 5.804 55.367 46.034 1.00 26.73 85 LYS A N 1
ATOM 690 C CA . LYS A 1 88 ? 5.017 55.787 44.890 1.00 22.22 85 LYS A CA 1
ATOM 691 C C . LYS A 1 88 ? 5.856 55.568 43.646 1.00 18.79 85 LYS A C 1
ATOM 692 O O . LYS A 1 88 ? 7.062 55.825 43.649 1.00 22.51 85 LYS A O 1
ATOM 698 N N . GLN A 1 89 ? 5.218 55.064 42.595 1.00 18.45 86 GLN A N 1
ATOM 699 C CA . GLN A 1 89 ? 5.846 55.015 41.280 1.00 21.93 86 GLN A CA 1
ATOM 700 C C . GLN A 1 89 ? 4.725 55.033 40.247 1.00 22.64 86 GLN A C 1
ATOM 701 O O . GLN A 1 89 ? 4.040 54.025 40.051 1.00 21.72 86 GLN A O 1
ATOM 707 N N . GLU A 1 90 ? 4.538 56.181 39.607 1.00 15.81 87 GLU A N 1
ATOM 708 C CA . GLU A 1 90 ? 3.538 56.338 38.561 1.00 17.04 87 GLU A CA 1
ATOM 709 C C . GLU A 1 90 ? 4.265 56.634 37.261 1.00 21.10 87 GLU A C 1
ATOM 710 O O . GLU A 1 90 ? 4.977 57.638 37.153 1.00 20.36 87 GLU A O 1
ATOM 716 N N . GLN A 1 91 ? 4.084 55.759 36.279 1.00 19.93 88 GLN A N 1
ATOM 717 C CA . GLN A 1 91 ? 4.823 55.829 35.031 1.00 14.81 88 GLN A CA 1
ATOM 718 C C . GLN A 1 91 ? 3.838 55.857 33.878 1.00 14.71 88 GLN A C 1
ATOM 719 O O . GLN A 1 91 ? 2.965 54.989 33.777 1.00 14.22 88 GLN A O 1
ATOM 725 N N . ARG A 1 92 ? 3.990 56.846 33.006 1.00 15.18 89 ARG A N 1
ATOM 726 C CA . ARG A 1 92 ? 3.102 57.032 31.870 1.00 19.04 89 ARG A CA 1
ATOM 727 C C . ARG A 1 92 ? 3.904 56.881 30.589 1.00 17.79 89 ARG A C 1
ATOM 728 O O . ARG A 1 92 ? 4.917 57.562 30.404 1.00 20.20 89 ARG A O 1
ATOM 736 N N . PHE A 1 93 ? 3.451 55.989 29.714 1.00 14.36 90 PHE A N 1
ATOM 737 C CA . PHE A 1 93 ? 4.018 55.847 28.382 1.00 19.62 90 PHE A CA 1
ATOM 738 C C . PHE A 1 93 ? 3.070 56.507 27.397 1.00 22.44 90 PHE A C 1
ATOM 739 O O . PHE A 1 93 ? 1.872 56.209 27.389 1.00 20.22 90 PHE A O 1
ATOM 747 N N . SER A 1 94 ? 3.602 57.401 26.572 1.00 22.49 91 SER A N 1
ATOM 748 C CA . SER A 1 94 ? 2.837 58.022 25.502 1.00 23.13 91 SER A CA 1
ATOM 749 C C . SER A 1 94 ? 3.564 57.741 24.201 1.00 20.09 91 SER A C 1
ATOM 750 O O . SER A 1 94 ? 4.730 58.118 24.042 1.00 19.22 91 SER A O 1
ATOM 753 N N . ILE A 1 95 ? 2.866 57.103 23.275 1.00 25.36 92 ILE A N 1
ATOM 754 C CA . ILE A 1 95 ? 3.428 56.655 22.012 1.00 29.12 92 ILE A CA 1
ATOM 755 C C . ILE A 1 95 ? 2.871 57.590 20.952 1.00 25.18 92 ILE A C 1
ATOM 756 O O . ILE A 1 95 ? 1.675 57.552 20.642 1.00 28.23 92 ILE A O 1
ATOM 761 N N . VAL A 1 96 ? 3.733 58.419 20.383 1.00 26.59 93 VAL A N 1
ATOM 762 C CA . VAL A 1 96 ? 3.314 59.445 19.438 1.00 26.10 93 VAL A CA 1
ATOM 763 C C . VAL A 1 96 ? 3.886 59.072 18.072 1.00 23.62 93 VAL A C 1
ATOM 764 O O . VAL A 1 96 ? 5.112 58.996 17.921 1.00 24.47 93 VAL A O 1
ATOM 768 N N . PRO A 1 97 ? 3.048 58.842 17.069 1.00 25.23 94 PRO A N 1
ATOM 769 C CA . PRO A 1 97 ? 3.578 58.503 15.744 1.00 27.02 94 PRO A CA 1
ATOM 770 C C . PRO A 1 97 ? 4.329 59.674 15.136 1.00 27.35 94 PRO A C 1
ATOM 771 O O . PRO A 1 97 ? 3.890 60.824 15.204 1.00 31.02 94 PRO A O 1
ATOM 775 N N . LEU A 1 98 ? 5.482 59.369 14.547 1.00 26.51 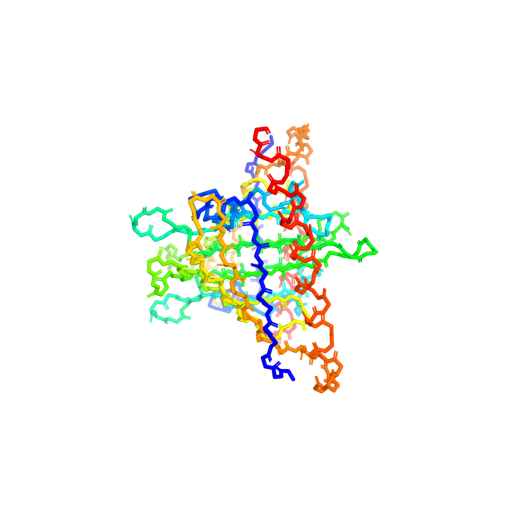95 LEU A N 1
ATOM 776 C CA . LEU A 1 98 ? 6.203 60.360 13.762 1.00 30.29 95 LEU A CA 1
ATOM 777 C C . LEU A 1 98 ? 5.923 60.074 12.297 1.00 29.16 95 LEU A C 1
ATOM 778 O O . LEU A 1 98 ? 4.979 60.623 11.719 1.00 28.44 95 LEU A O 1
ATOM 783 N N . GLY A 1 99 ? 6.724 59.198 11.698 1.00 27.46 96 GLY A N 1
ATOM 784 C CA . GLY A 1 99 ? 6.476 58.746 10.354 1.00 32.40 96 GLY A CA 1
ATOM 785 C C . GLY A 1 99 ? 5.842 57.373 10.382 1.00 33.73 96 GLY A C 1
ATOM 786 O O . GLY A 1 99 ? 5.409 56.890 11.433 1.00 30.42 96 GLY A O 1
ATOM 787 N N . PRO A 1 100 ? 5.794 56.704 9.228 1.00 35.38 97 PRO A N 1
ATOM 788 C CA . PRO A 1 100 ? 5.201 55.357 9.194 1.00 39.42 97 PRO A CA 1
ATOM 789 C C . PRO A 1 100 ? 5.968 54.343 10.023 1.00 40.38 97 PRO A C 1
ATOM 790 O O . PRO A 1 100 ? 5.357 53.429 10.592 1.00 38.30 97 PRO A O 1
ATOM 794 N N . ASP A 1 101 ? 7.292 54.480 10.112 1.00 42.68 98 ASP A N 1
ATOM 795 C CA . ASP A 1 101 ? 8.140 53.524 10.816 1.00 43.70 98 ASP A CA 1
ATOM 796 C C . ASP A 1 101 ? 8.986 54.189 11.898 1.00 38.69 98 ASP A C 1
ATOM 797 O O . ASP A 1 101 ? 10.005 53.629 12.315 1.00 30.74 98 ASP A O 1
ATOM 802 N N . SER A 1 102 ? 8.589 55.372 12.361 1.00 38.15 99 SER A N 1
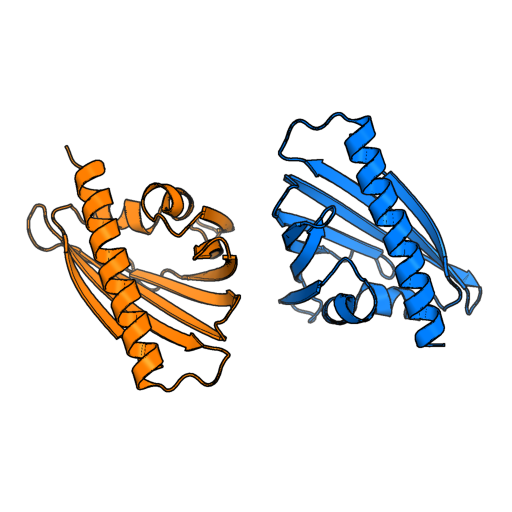ATOM 803 C CA . SER A 1 102 ? 9.316 56.076 13.407 1.00 33.31 99 SER A CA 1
ATOM 804 C C . SER A 1 102 ? 8.328 56.594 14.439 1.00 30.08 99 SER A C 1
ATOM 805 O O . SER A 1 102 ? 7.224 57.026 14.094 1.00 31.96 99 SER A O 1
ATOM 808 N N . THR A 1 103 ? 8.732 56.559 15.704 1.00 28.25 100 THR A N 1
ATOM 809 C CA . THR A 1 103 ? 7.829 56.871 16.798 1.00 25.91 100 THR A CA 1
ATOM 810 C C . THR A 1 103 ? 8.571 57.634 17.881 1.00 25.93 100 THR A C 1
ATOM 811 O O . THR A 1 103 ? 9.748 57.371 18.142 1.00 32.40 100 THR A O 1
ATOM 815 N N . LEU A 1 104 ? 7.879 58.581 18.504 1.00 21.98 101 LEU A N 1
ATOM 816 C CA . LEU A 1 104 ? 8.346 59.203 19.732 1.00 29.21 101 LEU A CA 1
ATOM 817 C C . LEU A 1 104 ? 7.712 58.476 20.908 1.00 32.27 101 LEU A C 1
ATOM 818 O O . LEU A 1 104 ? 6.483 58.423 21.018 1.00 39.21 101 LEU A O 1
ATOM 823 N N . LEU A 1 105 ? 8.543 57.923 21.784 1.00 27.29 102 LEU A N 1
ATOM 824 C CA . LEU A 1 105 ? 8.068 57.371 23.043 1.00 26.22 102 LEU A CA 1
ATOM 825 C C . LEU A 1 105 ? 8.380 58.397 24.121 1.00 23.44 102 LEU A C 1
ATOM 826 O O 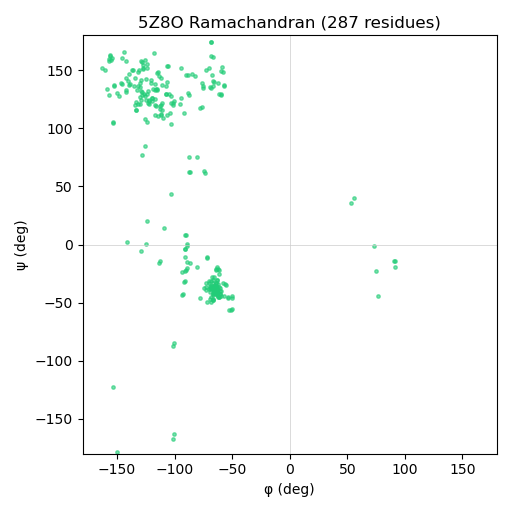. LEU A 1 105 ? 9.545 58.753 24.323 1.00 21.44 102 LEU A O 1
ATOM 831 N N . GLN A 1 106 ? 7.343 58.878 24.793 1.00 25.25 103 GLN A N 1
ATOM 832 C CA . GLN A 1 106 ? 7.475 59.845 25.872 1.00 24.44 103 GLN A CA 1
ATOM 833 C C . GLN A 1 106 ? 7.115 59.142 27.170 1.00 20.20 103 GLN A C 1
ATOM 834 O O . GLN A 1 106 ? 6.008 58.611 27.302 1.00 21.56 103 GLN A O 1
ATOM 840 N N . VAL A 1 107 ? 8.049 59.131 28.117 1.00 21.38 104 VAL A N 1
ATOM 841 C CA . VAL A 1 107 ? 7.876 58.432 29.383 1.00 17.36 104 VAL A CA 1
ATOM 842 C C . VAL A 1 107 ? 7.968 59.443 30.515 1.00 18.33 104 VAL A C 1
ATOM 843 O O . VAL A 1 107 ? 8.956 60.179 30.623 1.00 16.72 104 VAL A O 1
ATOM 847 N N . ASP A 1 108 ? 6.949 59.469 31.364 1.00 18.29 105 ASP A N 1
ATOM 848 C CA . ASP A 1 108 ? 6.983 60.239 32.598 1.00 19.98 105 ASP A CA 1
ATOM 849 C C . ASP A 1 108 ? 7.110 59.258 33.750 1.00 18.44 105 ASP A C 1
ATOM 850 O O . ASP A 1 108 ? 6.396 58.257 33.796 1.00 20.63 105 ASP A O 1
ATOM 855 N N . LEU A 1 109 ? 7.968 59.556 34.715 1.00 19.08 106 LEU A N 1
ATOM 856 C CA . LEU A 1 109 ? 8.159 58.645 35.833 1.00 17.74 106 LEU A CA 1
ATOM 857 C C . LEU A 1 109 ? 8.018 59.448 37.107 1.00 23.30 106 LEU A C 1
ATOM 858 O O . LEU A 1 109 ? 8.710 60.454 37.294 1.00 20.10 106 LEU A O 1
ATOM 863 N N . ASP A 1 110 ? 7.108 59.017 37.974 1.00 27.13 107 ASP A N 1
ATOM 864 C CA . ASP A 1 110 ? 6.728 59.820 39.128 1.00 29.11 107 ASP A CA 1
ATOM 865 C C . ASP A 1 110 ? 6.944 59.008 40.391 1.00 17.62 107 ASP A C 1
ATOM 866 O O . ASP A 1 110 ? 6.127 58.134 40.699 1.00 20.15 107 ASP A O 1
ATOM 871 N N . VAL A 1 111 ? 7.998 59.315 41.154 1.00 17.94 108 VAL A N 1
ATOM 872 C CA . VAL A 1 111 ? 8.349 58.435 42.260 1.00 23.95 108 VAL A CA 1
ATOM 873 C C . VAL A 1 111 ? 8.486 59.170 43.586 1.00 23.31 108 VAL A C 1
ATOM 874 O O . VAL A 1 111 ? 8.806 60.360 43.658 1.00 24.00 108 VAL A O 1
ATOM 878 N N . GLU A 1 112 ? 8.266 58.398 44.646 1.00 20.63 109 GLU A N 1
ATOM 879 C CA . GLU A 1 112 ? 8.531 58.752 46.030 1.00 22.49 109 GLU A CA 1
ATOM 880 C C . GLU A 1 112 ? 9.202 57.559 46.701 1.00 18.25 109 GLU A C 1
ATOM 881 O O . GLU A 1 112 ? 8.779 56.417 46.507 1.00 21.86 109 GLU A O 1
ATOM 887 N N . VAL A 1 113 ? 10.243 57.816 47.493 1.00 21.88 110 VAL A N 1
ATOM 888 C CA . VAL A 1 113 ? 11.009 56.748 48.130 1.00 19.59 110 VAL A CA 1
ATOM 889 C C . VAL A 1 113 ? 10.694 56.656 49.621 1.00 23.39 110 VAL A C 1
ATOM 890 O O . VAL A 1 113 ? 10.300 57.636 50.266 1.00 24.88 110 VAL A O 1
ATOM 894 N N . LYS A 1 114 ? 10.881 55.450 50.169 1.00 44.97 111 LYS A N 1
ATOM 895 C CA . LYS A 1 114 ? 10.586 55.211 51.579 1.00 45.76 111 LYS A CA 1
ATOM 896 C C . LYS A 1 114 ? 11.618 55.885 52.477 1.00 44.84 111 LYS A C 1
ATOM 897 O O . LYS A 1 114 ? 11.263 56.592 53.427 1.00 50.69 111 LYS A O 1
ATOM 903 N N . LEU A 1 115 ? 12.902 55.677 52.191 1.00 45.49 112 LEU A N 1
ATOM 904 C CA . LEU A 1 115 ? 13.951 56.320 52.967 1.00 46.33 112 LEU A CA 1
ATOM 905 C C . LEU A 1 115 ? 14.023 57.808 52.624 1.00 45.80 112 LEU A C 1
ATOM 906 O O . LEU A 1 115 ? 13.719 58.207 51.497 1.00 44.22 112 LEU A O 1
ATOM 911 N N . PRO A 1 116 ? 14.430 58.652 53.579 1.00 49.18 113 PRO A N 1
ATOM 912 C CA . PRO A 1 116 ? 14.512 60.095 53.305 1.00 51.41 113 PRO A CA 1
ATOM 913 C C . PRO A 1 116 ? 15.700 60.473 52.433 1.00 55.22 113 PRO A C 1
ATOM 914 O O . PRO A 1 116 ? 16.596 61.199 52.876 1.00 56.81 113 PRO A O 1
ATOM 918 N N . VAL A 1 117 ? 15.721 59.983 51.199 1.00 58.37 114 VAL A N 1
ATOM 919 C CA . VAL A 1 117 ? 16.772 60.308 50.235 1.00 59.89 114 VAL A CA 1
ATOM 920 C C . VAL A 1 117 ? 16.575 61.718 49.692 1.00 62.51 114 VAL A C 1
ATOM 921 O O . VAL A 1 117 ? 15.440 62.113 49.381 1.00 64.92 114 VAL A O 1
ATOM 925 N N . PRO A 1 118 ? 17.646 62.507 49.575 1.00 60.23 115 PRO A N 1
ATOM 926 C CA . PRO A 1 118 ? 17.508 63.884 49.091 1.00 63.02 115 PRO A CA 1
ATOM 927 C C . PRO A 1 118 ? 16.867 63.950 47.713 1.00 64.96 115 PRO A C 1
ATOM 928 O O . PRO A 1 118 ? 17.017 63.050 46.883 1.00 57.90 115 PRO A O 1
ATOM 932 N N . GLY A 1 119 ? 16.141 65.042 47.490 1.00 41.88 116 GLY A N 1
ATOM 933 C CA . GLY A 1 119 ? 15.408 65.282 46.270 1.00 46.14 116 GLY A CA 1
ATOM 934 C C . GLY A 1 119 ? 16.178 65.122 44.973 1.00 46.91 116 GLY A C 1
ATOM 935 O O . GLY A 1 119 ? 15.774 64.362 44.086 1.00 43.00 116 GLY A O 1
ATOM 936 N N . PRO A 1 120 ? 17.286 65.855 44.816 1.00 46.87 117 PRO A N 1
ATOM 937 C CA . PRO A 1 120 ? 18.061 65.727 43.571 1.00 41.62 117 PRO A CA 1
ATOM 938 C C . PRO A 1 120 ? 18.535 64.313 43.298 1.00 29.83 117 PRO A C 1
ATOM 939 O O . PRO A 1 120 ? 18.605 63.909 42.131 1.00 21.64 117 PRO A O 1
ATOM 943 N N . MET A 1 121 ? 18.849 63.542 44.341 1.00 25.50 118 MET A N 1
ATOM 944 C CA . MET A 1 121 ? 19.331 62.183 44.128 1.00 30.17 118 MET A CA 1
ATOM 945 C C . MET A 1 121 ? 18.204 61.262 43.676 1.00 24.19 118 MET A C 1
ATOM 946 O O . MET A 1 121 ? 18.426 60.359 42.861 1.00 22.12 118 MET A O 1
ATOM 951 N N . VAL A 1 122 ? 16.992 61.462 44.203 1.00 22.36 119 VAL A N 1
ATOM 952 C CA . VAL A 1 122 ? 15.848 60.676 43.744 1.00 24.31 119 VAL A CA 1
ATOM 953 C C . VAL A 1 122 ? 15.594 60.922 42.263 1.00 23.70 119 VAL A C 1
ATOM 954 O O . VAL A 1 122 ? 15.370 59.980 41.492 1.00 17.86 119 VAL A O 1
ATOM 958 N N . LYS A 1 123 ? 15.627 62.188 41.837 1.00 23.85 120 LYS A N 1
ATOM 959 C CA . LYS A 1 123 ? 15.357 62.484 40.435 1.00 27.25 120 LYS A CA 1
ATOM 960 C C . LYS A 1 123 ? 16.489 62.001 39.539 1.00 20.82 120 LYS A C 1
ATOM 961 O O . LYS A 1 123 ? 16.242 61.577 38.405 1.00 19.78 120 LYS A O 1
ATOM 967 N N . LYS A 1 124 ? 17.726 62.032 40.039 1.00 24.19 121 LYS A N 1
ATOM 968 C CA . LYS A 1 124 ? 18.852 61.510 39.271 1.00 22.79 121 LYS A CA 1
ATOM 969 C C . LYS A 1 124 ? 18.701 60.013 39.021 1.00 24.46 121 LYS A C 1
ATOM 970 O O . LYS A 1 124 ? 18.952 59.533 37.910 1.00 22.77 121 LYS A O 1
ATOM 976 N N . LEU A 1 125 ? 18.298 59.261 40.048 1.00 22.70 122 LEU A N 1
ATOM 977 C CA . LEU A 1 125 ? 18.151 57.816 39.903 1.00 24.01 122 LEU A CA 1
ATOM 978 C C . LEU A 1 125 ? 16.961 57.466 39.016 1.00 19.84 122 LEU A C 1
ATOM 979 O O . LEU A 1 125 ? 17.029 56.520 38.222 1.00 18.52 122 LEU A O 1
ATOM 984 N N . ALA A 1 126 ? 15.865 58.219 39.132 1.00 15.13 123 ALA A N 1
ATOM 985 C CA . ALA A 1 126 ? 14.730 58.007 38.242 1.00 16.31 123 ALA A CA 1
ATOM 986 C C . ALA A 1 126 ? 15.091 58.356 36.802 1.00 17.08 123 ALA A C 1
ATOM 987 O O . ALA A 1 126 ? 14.683 57.658 35.866 1.00 15.23 123 ALA A O 1
ATOM 989 N N . GLY A 1 127 ? 15.859 59.431 36.609 1.00 18.34 124 GLY A N 1
ATOM 990 C CA . GLY A 1 127 ? 16.311 59.772 35.269 1.00 22.18 124 GLY A CA 1
ATOM 991 C C . GLY A 1 127 ? 17.214 58.709 34.677 1.00 21.80 124 GLY A C 1
ATOM 992 O O . GLY A 1 127 ? 17.138 58.410 33.482 1.00 19.97 124 GLY A O 1
ATOM 993 N N . GLU A 1 128 ? 18.081 58.122 35.506 1.00 20.63 125 GLU A N 1
ATOM 994 C CA . GLU A 1 128 ? 18.926 57.028 35.043 1.00 22.55 125 GLU A CA 1
ATOM 995 C C . GLU A 1 128 ? 18.088 55.826 34.633 1.00 20.54 125 GLU A C 1
ATOM 996 O O . GLU A 1 128 ? 18.398 55.150 33.643 1.00 19.01 125 GLU A O 1
ATOM 1002 N N . THR A 1 129 ? 17.017 55.546 35.382 1.00 20.51 126 THR A N 1
ATOM 1003 C CA . THR A 1 129 ? 16.119 54.454 35.016 1.00 21.08 126 THR A CA 1
ATOM 1004 C C . THR A 1 129 ? 15.512 54.679 33.639 1.00 18.80 126 THR A C 1
ATOM 1005 O O . THR A 1 129 ? 15.454 53.755 32.820 1.00 18.76 126 THR A O 1
ATOM 1009 N N . LEU A 1 130 ? 15.066 55.905 33.361 1.00 16.69 127 LEU A N 1
ATOM 1010 C CA . LEU A 1 130 ? 14.497 56.204 32.051 1.00 21.02 127 LEU A CA 1
ATOM 1011 C C . LEU A 1 130 ? 15.562 56.152 30.964 1.00 22.71 127 LEU A C 1
ATOM 1012 O O . LEU A 1 130 ? 15.289 55.706 29.842 1.00 20.03 127 LEU A O 1
ATOM 1017 N N . GLU A 1 131 ? 16.778 56.609 31.274 1.00 18.10 128 GLU A N 1
ATOM 1018 C CA . GLU A 1 131 ? 17.866 56.520 30.305 1.00 15.60 128 GLU A CA 1
ATOM 1019 C C . GLU A 1 131 ? 18.137 55.068 29.926 1.00 20.88 128 GLU A C 1
ATOM 1020 O O . GLU A 1 131 ? 18.356 54.756 28.751 1.00 20.10 128 GLU A O 1
ATOM 1026 N N . HIS A 1 132 ? 18.134 54.164 30.911 1.00 15.57 129 HIS A N 1
ATOM 1027 C CA . HIS A 1 132 ? 18.401 52.761 30.614 1.00 18.89 129 HIS A CA 1
ATOM 1028 C C . HIS A 1 132 ? 17.218 52.123 29.902 1.00 21.10 129 HIS A C 1
ATOM 1029 O O . HIS A 1 132 ? 17.399 51.307 28.990 1.00 22.04 129 HIS A O 1
ATOM 1036 N N . LEU A 1 133 ? 15.998 52.471 30.321 1.00 20.22 130 LEU A N 1
ATOM 1037 C CA . LEU A 1 133 ? 14.802 51.959 29.662 1.00 18.45 130 LEU A CA 1
ATOM 1038 C C . LEU A 1 133 ? 14.797 52.302 28.178 1.00 17.73 130 LEU A C 1
ATOM 1039 O O . LEU A 1 133 ? 14.471 51.454 27.339 1.00 20.15 130 LEU A O 1
ATOM 1044 N N . ALA A 1 134 ? 15.155 53.543 27.836 1.00 16.38 131 ALA A N 1
ATOM 1045 C CA . ALA A 1 134 ? 15.183 53.945 26.435 1.00 20.95 131 ALA A CA 1
ATOM 1046 C C . ALA A 1 134 ? 16.219 53.149 25.650 1.00 24.64 131 ALA A C 1
ATOM 1047 O O . ALA A 1 134 ? 15.953 52.708 24.526 1.00 23.30 131 ALA A O 1
ATOM 1049 N N . LYS A 1 135 ? 17.408 52.951 26.225 1.00 24.70 132 LYS A N 1
ATOM 1050 C CA . LYS A 1 135 ? 18.433 52.176 25.530 1.00 23.32 132 LYS A CA 1
ATOM 1051 C C . LYS A 1 135 ? 18.017 50.719 25.389 1.00 21.08 132 LYS A C 1
ATOM 1052 O O . LYS A 1 135 ? 18.285 50.090 24.360 1.00 18.81 132 LYS A O 1
ATOM 1058 N N . ALA A 1 136 ? 17.360 50.164 26.413 1.00 16.58 133 ALA A N 1
ATOM 1059 C CA . ALA A 1 136 ? 16.861 48.796 26.312 1.00 17.84 133 ALA A CA 1
ATOM 1060 C C . ALA A 1 136 ? 15.780 48.680 25.242 1.00 21.24 133 ALA A C 1
ATOM 1061 O O . ALA A 1 136 ? 15.723 47.679 24.515 1.00 25.42 133 ALA A O 1
ATOM 1063 N N . LEU A 1 137 ? 14.909 49.687 25.133 1.00 19.96 134 LEU A N 1
ATOM 1064 C CA . LEU A 1 137 ? 13.869 49.656 24.108 1.00 19.94 134 LEU A CA 1
ATOM 1065 C C . LEU A 1 137 ? 14.463 49.742 22.708 1.00 18.64 134 LEU A C 1
ATOM 1066 O O . LEU A 1 137 ? 14.009 49.048 21.791 1.00 18.94 134 LEU A O 1
ATOM 1071 N N . GLU A 1 138 ? 15.470 50.599 22.523 1.00 17.52 135 GLU A N 1
ATOM 1072 C CA . GLU A 1 138 ? 16.182 50.665 21.251 1.00 24.72 135 GLU A CA 1
ATOM 1073 C C . GLU A 1 138 ? 16.701 49.291 20.835 1.00 28.40 135 GLU A C 1
ATOM 1074 O O . GLU A 1 138 ? 16.568 48.889 19.673 1.00 35.82 135 GLU A O 1
ATOM 1080 N N . GLY A 1 139 ? 17.300 48.555 21.776 1.00 24.78 136 GLY A N 1
ATOM 1081 C CA . GLY A 1 139 ? 17.772 47.215 21.464 1.00 26.63 136 GLY A CA 1
ATOM 1082 C C . GLY A 1 139 ? 16.653 46.264 21.078 1.00 25.51 136 GLY A C 1
ATOM 1083 O O . GLY A 1 139 ? 16.796 45.470 20.144 1.00 25.54 136 GLY A O 1
ATOM 1084 N N . ARG A 1 140 ? 15.524 46.330 21.791 1.00 22.02 137 ARG A N 1
ATOM 1085 C CA . ARG A 1 140 ? 14.391 45.462 21.474 1.00 22.70 137 ARG A CA 1
ATOM 1086 C C . ARG A 1 140 ? 13.833 45.758 20.088 1.00 24.82 137 ARG A C 1
ATOM 1087 O O . ARG A 1 140 ? 13.408 44.842 19.373 1.00 28.46 137 ARG A O 1
ATOM 1095 N N . VAL A 1 141 ? 13.834 47.029 19.687 1.00 20.79 138 VAL A N 1
ATOM 1096 C CA . VAL A 1 141 ? 13.336 47.391 18.363 1.00 23.86 138 VAL A CA 1
ATOM 1097 C C . VAL A 1 141 ? 14.236 46.817 17.275 1.00 27.45 138 VAL A C 1
ATOM 1098 O O . VAL A 1 141 ? 13.757 46.217 16.305 1.00 24.34 138 VAL A O 1
ATOM 1102 N N . GLU A 1 142 ? 15.554 46.987 17.421 1.00 30.29 139 GLU A N 1
ATOM 1103 C CA . GLU A 1 142 ? 16.485 46.455 16.429 1.00 36.91 139 GLU A CA 1
ATOM 1104 C C . GLU A 1 142 ? 16.403 44.935 16.344 1.00 39.63 139 GLU A C 1
ATOM 1105 O O . GLU A 1 142 ? 16.553 44.363 15.258 1.00 42.84 139 GLU A O 1
ATOM 1111 N N . GLN A 1 143 ? 16.145 44.267 17.471 1.00 39.81 140 GLN A N 1
ATOM 1112 C CA . GLN A 1 143 ? 16.035 42.811 17.462 1.00 43.08 140 GLN A CA 1
ATOM 1113 C C . GLN A 1 143 ? 14.832 42.349 16.649 1.00 46.16 140 GLN A C 1
ATOM 1114 O O . GLN A 1 143 ? 14.894 41.316 15.972 1.00 50.06 140 GLN A O 1
ATOM 1120 N N . LEU A 1 144 ? 13.734 43.102 16.694 1.00 45.42 141 LEU A N 1
ATOM 1121 C CA . LEU A 1 144 ? 12.520 42.708 15.995 1.00 49.49 141 LEU A CA 1
ATOM 1122 C C . LEU A 1 144 ? 12.463 43.225 14.565 1.00 55.60 141 LEU A C 1
ATOM 1123 O O . LEU A 1 144 ? 11.636 42.747 13.780 1.00 57.94 141 LEU A O 1
ATOM 1128 N N . THR A 1 145 ? 13.309 44.186 14.213 1.00 58.87 142 THR A N 1
ATOM 1129 C CA . THR A 1 145 ? 13.358 44.707 12.852 1.00 63.20 142 THR A CA 1
ATOM 1130 C C . THR A 1 145 ? 14.519 44.085 12.081 1.00 63.92 142 THR A C 1
ATOM 1131 O O . THR A 1 145 ? 14.317 43.378 11.095 1.00 65.21 142 THR A O 1
ATOM 1135 N N . GLY B 1 1 ? 1.754 16.476 47.262 1.00 59.30 -3 GLY B N 1
ATOM 1136 C CA . GLY B 1 1 ? 1.241 17.742 47.751 1.00 60.89 -3 GLY B CA 1
ATOM 1137 C C . GLY B 1 1 ? -0.137 17.634 48.374 1.00 64.46 -3 GLY B C 1
ATOM 1138 O O . GLY B 1 1 ? -0.883 18.610 48.431 1.00 64.45 -3 GLY B O 1
ATOM 1139 N N . HIS B 1 2 ? -0.470 16.428 48.829 1.00 67.99 -2 HIS B N 1
ATOM 1140 C CA . HIS B 1 2 ? -1.759 16.172 49.455 1.00 68.82 -2 HIS B CA 1
ATOM 1141 C C . HIS B 1 2 ? -1.944 17.064 50.680 1.00 61.31 -2 HIS B C 1
ATOM 1142 O O . HIS B 1 2 ? -0.978 17.500 51.313 1.00 56.43 -2 HIS B O 1
ATOM 1149 N N . MET B 1 3 ? -3.205 17.354 50.992 1.00 57.88 -1 MET B N 1
ATOM 1150 C CA . MET B 1 3 ? -3.529 18.345 52.008 1.00 51.65 -1 MET B CA 1
ATOM 1151 C C . MET B 1 3 ? -3.000 17.908 53.368 1.00 44.06 -1 MET B C 1
ATOM 1152 O O . MET B 1 3 ? -3.074 16.732 53.733 1.00 42.07 -1 MET B O 1
ATOM 1157 N N . VAL B 1 4 ? -2.460 18.862 54.117 1.00 32.53 1 VAL B N 1
ATOM 1158 C CA . VAL B 1 4 ? -2.039 18.622 55.490 1.00 28.84 1 VAL B CA 1
ATOM 1159 C C . VAL B 1 4 ? -2.925 19.455 56.404 1.00 26.42 1 VAL B C 1
ATOM 1160 O O . VAL B 1 4 ? -3.391 20.542 56.037 1.00 28.45 1 VAL B O 1
ATOM 1164 N N . SER B 1 5 ? -3.171 18.934 57.602 1.00 28.97 2 SER B N 1
ATOM 1165 C CA . SER B 1 5 ? -4.090 19.573 58.529 1.00 31.42 2 SER B CA 1
ATOM 1166 C C . SER B 1 5 ? -3.504 19.574 59.929 1.00 33.58 2 SER B C 1
ATOM 1167 O O . SER B 1 5 ? -2.755 18.669 60.312 1.00 35.43 2 SER B O 1
ATOM 1170 N N . LYS B 1 6 ? -3.871 20.596 60.695 1.00 35.52 3 LYS B N 1
ATOM 1171 C CA . LYS B 1 6 ? -3.456 20.716 62.083 1.00 34.43 3 LYS B CA 1
ATOM 1172 C C . LYS B 1 6 ? -4.596 21.293 62.905 1.00 32.29 3 LYS B C 1
ATOM 1173 O O . LYS B 1 6 ? -5.195 22.302 62.523 1.00 33.02 3 LYS B O 1
ATOM 1179 N N . THR B 1 7 ? -4.889 20.653 64.032 1.00 36.41 4 THR B N 1
ATOM 1180 C CA . THR B 1 7 ? -5.849 21.161 65.001 1.00 36.14 4 THR B CA 1
ATOM 1181 C C . THR B 1 7 ? -5.113 21.438 66.304 1.00 39.14 4 THR B C 1
ATOM 1182 O O . THR B 1 7 ? -4.335 20.599 66.770 1.00 41.91 4 THR B O 1
ATOM 1186 N N . VAL B 1 8 ? -5.353 22.608 66.888 1.00 37.17 5 VAL B N 1
ATOM 1187 C CA . VAL B 1 8 ? -4.711 22.993 68.139 1.00 38.17 5 VAL B CA 1
ATOM 1188 C C . VAL B 1 8 ? -5.734 23.688 69.029 1.00 36.92 5 VAL B C 1
ATOM 1189 O O . VAL B 1 8 ? -6.553 24.482 68.553 1.00 37.91 5 VAL B O 1
ATOM 1193 N N . GLU B 1 9 ? -5.702 23.365 70.319 1.00 32.20 6 GLU B N 1
ATOM 1194 C CA . GLU B 1 9 ? -6.498 24.066 71.316 1.00 36.38 6 GLU B CA 1
ATOM 1195 C C . GLU B 1 9 ? -5.699 25.263 71.814 1.00 40.88 6 GLU B C 1
ATOM 1196 O O . GLU B 1 9 ? -4.540 25.117 72.216 1.00 45.99 6 GLU B O 1
ATOM 1202 N N . VAL B 1 10 ? -6.319 26.439 71.795 1.00 39.04 7 VAL B N 1
ATOM 1203 C CA . VAL B 1 10 ? -5.650 27.682 72.156 1.00 42.53 7 VAL B CA 1
ATOM 1204 C C . VAL B 1 10 ? -6.373 28.310 73.338 1.00 50.15 7 VAL B C 1
ATOM 1205 O O . VAL B 1 10 ? -7.608 28.322 73.390 1.00 47.65 7 VAL B O 1
ATOM 1209 N N . ALA B 1 11 ? -5.598 28.844 74.282 1.00 44.74 8 ALA B N 1
ATOM 1210 C CA . ALA B 1 11 ? -6.143 29.418 75.512 1.00 43.77 8 ALA B CA 1
ATOM 1211 C C . ALA B 1 11 ? -6.497 30.892 75.305 1.00 46.05 8 ALA B C 1
ATOM 1212 O O . ALA B 1 11 ? -5.947 31.798 75.932 1.00 47.05 8 ALA B O 1
ATOM 1214 N N . ALA B 1 12 ? -7.441 31.118 74.395 1.00 44.77 9 ALA B N 1
ATOM 1215 C CA . ALA B 1 12 ? -7.934 32.459 74.119 1.00 39.80 9 ALA B CA 1
ATOM 1216 C C . ALA B 1 12 ? -9.319 32.348 73.501 1.00 33.97 9 ALA B C 1
ATOM 1217 O O . ALA B 1 12 ? -9.691 31.310 72.948 1.00 32.92 9 ALA B O 1
ATOM 1219 N N . SER B 1 13 ? -10.078 33.434 73.610 1.00 28.29 10 SER B N 1
ATOM 1220 C CA . SER B 1 13 ? -11.422 33.465 73.056 1.00 25.88 10 SER B CA 1
ATOM 1221 C C . SER B 1 13 ? -11.382 33.447 71.531 1.00 30.90 10 SER B C 1
ATOM 1222 O O . SER B 1 13 ? -10.358 33.733 70.902 1.00 31.43 10 SER B O 1
ATOM 1225 N N . ALA B 1 14 ? -12.531 33.106 70.936 1.00 23.96 11 ALA B N 1
ATOM 1226 C CA . ALA B 1 14 ? -12.631 33.073 69.481 1.00 25.69 11 ALA B CA 1
ATOM 1227 C C . ALA B 1 14 ? -12.427 34.456 68.887 1.00 28.27 11 ALA B C 1
ATOM 1228 O O . ALA B 1 14 ? -11.871 34.585 67.790 1.00 24.00 11 ALA B O 1
ATOM 1230 N N . GLU B 1 15 ? -12.851 35.498 69.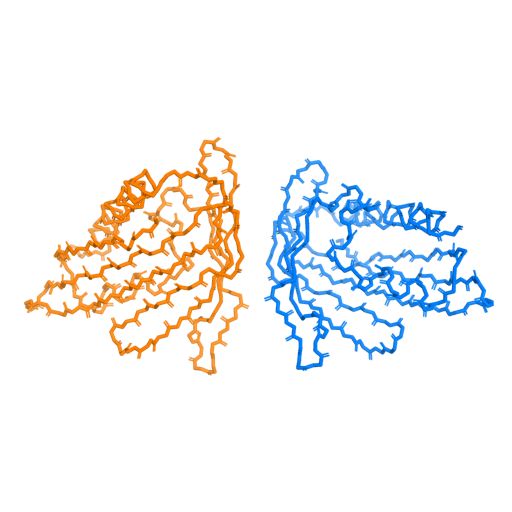605 1.00 31.03 12 GLU B N 1
ATOM 1231 C CA . GLU B 1 15 ? -12.679 36.860 69.115 1.00 35.68 12 GLU B CA 1
ATOM 1232 C C . GLU B 1 15 ? -11.210 37.260 69.108 1.00 32.48 12 GLU B C 1
ATOM 1233 O O . GLU B 1 15 ? -10.762 37.981 68.210 1.00 35.04 12 GLU B O 1
ATOM 1239 N N . THR B 1 16 ? -10.445 36.792 70.095 1.00 29.40 13 THR B N 1
ATOM 1240 C CA . THR B 1 16 ? -9.012 37.068 70.120 1.00 29.11 13 THR B CA 1
ATOM 1241 C C . THR B 1 16 ? -8.289 36.348 68.985 1.00 26.15 13 THR B C 1
ATOM 1242 O O . THR B 1 16 ? -7.447 36.940 68.300 1.00 23.44 13 THR B O 1
ATOM 1246 N N . ILE B 1 17 ? -8.606 35.068 68.768 1.00 21.49 14 ILE B N 1
ATOM 1247 C CA . ILE B 1 17 ? -7.954 34.310 67.703 1.00 24.06 14 ILE B CA 1
ATOM 1248 C C . ILE B 1 17 ? -8.346 34.855 66.338 1.00 28.23 14 ILE B C 1
ATOM 1249 O O . ILE B 1 17 ? -7.498 35.011 65.450 1.00 31.10 14 ILE B O 1
ATOM 1254 N N . THR B 1 18 ? -9.633 35.172 66.157 1.00 27.04 15 THR B N 1
ATOM 1255 C CA . THR B 1 18 ? -10.089 35.763 64.904 1.00 28.25 15 THR B CA 1
ATOM 1256 C C . THR B 1 18 ? -9.374 37.080 64.623 1.00 25.65 15 THR B C 1
ATOM 1257 O O . THR B 1 18 ? -8.970 37.341 63.489 1.00 21.23 15 THR B O 1
ATOM 1261 N N . SER B 1 19 ? -9.163 37.899 65.652 1.00 26.63 16 SER B N 1
ATOM 1262 C CA . SER B 1 19 ? -8.473 39.170 65.452 1.00 31.29 16 SER B CA 1
ATOM 1263 C C . SER B 1 19 ? -7.005 38.963 65.093 1.00 33.17 16 SER B C 1
ATOM 1264 O O . SER B 1 19 ? -6.451 39.703 64.272 1.00 35.42 16 SER B O 1
ATOM 1267 N N . ILE B 1 20 ? -6.354 37.972 65.702 1.00 30.57 17 ILE B N 1
ATOM 1268 C CA . ILE B 1 20 ? -4.946 37.729 65.405 1.00 25.01 17 ILE B CA 1
ATOM 1269 C C . ILE B 1 20 ? -4.778 37.215 63.982 1.00 20.38 17 ILE B C 1
ATOM 1270 O O . ILE B 1 20 ? -3.954 37.723 63.213 1.00 21.13 17 ILE B O 1
ATOM 1275 N N . VAL B 1 21 ? -5.563 36.201 63.611 1.00 14.49 18 VAL B N 1
ATOM 1276 C CA . VAL B 1 21 ? -5.454 35.605 62.283 1.00 22.83 18 VAL B CA 1
ATOM 1277 C C . VAL B 1 21 ? -5.886 36.588 61.199 1.00 24.19 18 VAL B C 1
ATOM 1278 O O . VAL B 1 21 ? -5.338 36.576 60.090 1.00 22.53 18 VAL B O 1
ATOM 1282 N N . SER B 1 22 ? -6.857 37.457 61.492 1.00 24.10 19 SER B N 1
ATOM 1283 C CA . SER B 1 22 ? -7.337 38.410 60.497 1.00 24.04 19 SER B CA 1
ATOM 1284 C C . SER B 1 22 ? -6.438 39.632 60.362 1.00 24.72 19 SER B C 1
ATOM 1285 O O . SER B 1 22 ? -6.512 40.330 59.343 1.00 21.11 19 SER B O 1
ATOM 1289 N N . ASP B 1 23 ? -5.605 39.913 61.364 1.00 17.80 20 ASP B N 1
ATOM 1290 C CA . ASP B 1 23 ? -4.713 41.072 61.347 1.00 18.29 20 ASP B CA 1
ATOM 1291 C C . ASP B 1 23 ? -3.485 40.724 60.512 1.00 16.66 20 ASP B C 1
ATOM 1292 O O . ASP B 1 23 ? -2.388 40.484 61.023 1.00 17.15 20 ASP B O 1
ATOM 1297 N N . PHE B 1 24 ? -3.683 40.710 59.191 1.00 17.48 21 PHE B N 1
ATOM 1298 C CA . PHE B 1 24 ? -2.641 40.224 58.289 1.00 19.66 21 PHE B CA 1
ATOM 1299 C C . PHE B 1 24 ? -1.389 41.088 58.358 1.00 18.44 21 PHE B C 1
ATOM 1300 O O . PHE B 1 24 ? -0.267 40.569 58.333 1.00 16.76 21 PHE B O 1
ATOM 1308 N N . GLU B 1 25 ? -1.556 42.409 58.442 1.00 12.21 22 GLU B N 1
ATOM 1309 C CA . GLU B 1 25 ? -0.392 43.284 58.451 1.00 20.49 22 GLU B CA 1
ATOM 1310 C C . GLU B 1 25 ? 0.394 43.214 59.754 1.00 15.73 22 GLU B C 1
ATOM 1311 O O . GLU B 1 25 ? 1.521 43.716 59.800 1.00 17.09 22 GLU B O 1
ATOM 1317 N N . ALA B 1 26 ? -0.151 42.592 60.798 1.00 17.99 23 ALA B N 1
ATOM 1318 C CA . ALA B 1 26 ? 0.594 42.361 62.029 1.00 17.89 23 ALA B CA 1
ATOM 1319 C C . ALA B 1 26 ? 1.330 41.027 62.039 1.00 20.66 23 ALA B C 1
ATOM 1320 O O . ALA B 1 26 ? 2.060 40.750 62.997 1.00 19.40 23 ALA B O 1
ATOM 1322 N N . TYR B 1 27 ? 1.161 40.204 61.002 1.00 20.65 24 TYR B N 1
ATOM 1323 C CA . TYR B 1 27 ? 1.873 38.928 60.929 1.00 18.68 24 TYR B CA 1
ATOM 1324 C C . TYR B 1 27 ? 3.377 39.037 61.162 1.00 20.39 24 TYR B C 1
ATOM 1325 O O . TYR B 1 27 ? 3.916 38.190 61.895 1.00 19.02 24 TYR B O 1
ATOM 1334 N N . PRO B 1 28 ? 4.108 40.001 60.587 1.00 15.92 25 PRO B N 1
ATOM 1335 C CA . PRO B 1 28 ? 5.563 40.031 60.808 1.00 16.33 25 PRO B CA 1
ATOM 1336 C C . PRO B 1 28 ? 5.967 40.217 62.260 1.00 17.34 25 PRO B C 1
ATOM 1337 O O . PRO B 1 28 ? 7.083 39.828 62.622 1.00 19.50 25 PRO B O 1
ATOM 1341 N N . GLN B 1 29 ? 5.090 40.769 63.105 1.00 24.66 26 GLN B N 1
ATOM 1342 C CA . GLN B 1 29 ? 5.441 41.022 64.502 1.00 25.56 26 GLN B CA 1
ATOM 1343 C C . GLN B 1 29 ? 5.630 39.735 65.296 1.00 28.13 26 GLN B C 1
ATOM 1344 O O . GLN B 1 29 ? 6.394 39.719 66.269 1.00 27.91 26 GLN B O 1
ATOM 1350 N N . TRP B 1 30 ? 4.957 38.653 64.908 1.00 27.39 27 TRP B N 1
ATOM 1351 C CA . TRP B 1 30 ? 4.998 37.412 65.671 1.00 26.18 27 TRP B CA 1
ATOM 1352 C C . TRP B 1 30 ? 5.440 36.210 64.845 1.00 24.54 27 TRP B C 1
ATOM 1353 O O . TRP B 1 30 ? 5.478 35.094 65.377 1.00 20.89 27 TRP B O 1
ATOM 1364 N N . ASN B 1 31 ? 5.738 36.394 63.563 1.00 24.77 28 ASN B N 1
ATOM 1365 C CA . ASN B 1 31 ? 6.320 35.346 62.722 1.00 26.16 28 ASN B CA 1
ATOM 1366 C C . ASN B 1 31 ? 7.723 35.768 62.301 1.00 25.03 28 ASN B C 1
ATOM 1367 O O . ASN B 1 31 ? 7.866 36.722 61.511 1.00 24.08 28 ASN B O 1
ATOM 1372 N N . PRO B 1 32 ? 8.781 35.113 62.789 1.00 29.40 29 PRO B N 1
ATOM 1373 C CA . PRO B 1 32 ? 10.145 35.586 62.480 1.00 32.84 29 PRO B CA 1
ATOM 1374 C C . PRO B 1 32 ? 10.512 35.550 61.003 1.00 32.58 29 PRO B C 1
ATOM 1375 O O . PRO B 1 32 ? 11.302 36.392 60.555 1.00 36.44 29 PRO B O 1
ATOM 1379 N N . GLU B 1 33 ? 9.962 34.616 60.232 1.00 31.92 30 GLU B N 1
ATOM 1380 C CA . GLU B 1 33 ? 10.312 34.452 58.827 1.00 31.67 30 GLU B CA 1
ATOM 1381 C C . GLU B 1 33 ? 9.452 35.297 57.897 1.00 30.39 30 GLU B C 1
ATOM 1382 O O . GLU B 1 33 ? 9.700 35.308 56.688 1.00 26.97 30 GLU B O 1
ATOM 1388 N N . ILE B 1 34 ? 8.492 36.040 58.432 1.00 27.82 31 ILE B N 1
ATOM 1389 C CA . ILE B 1 34 ? 7.653 36.934 57.644 1.00 25.71 31 ILE B CA 1
ATOM 1390 C C . ILE B 1 34 ? 8.143 38.352 57.886 1.00 23.97 31 ILE B C 1
ATOM 1391 O O . ILE B 1 34 ? 8.062 38.869 59.005 1.00 26.79 31 ILE B O 1
ATOM 1396 N N . LYS B 1 35 ? 8.694 38.969 56.844 1.00 22.93 32 LYS B N 1
ATOM 1397 C CA . LYS B 1 35 ? 9.256 40.305 56.978 1.00 28.02 32 LYS B CA 1
ATOM 1398 C C . LYS B 1 35 ? 8.255 41.410 56.680 1.00 23.48 32 LYS B C 1
ATOM 1399 O O . LYS B 1 35 ? 8.442 42.538 57.147 1.00 24.46 32 LYS B O 1
ATOM 1405 N N . GLY B 1 36 ? 7.202 41.119 55.925 1.00 19.01 33 GLY B N 1
ATOM 1406 C CA . GLY B 1 36 ? 6.208 42.127 55.620 1.00 22.63 33 GLY B CA 1
ATOM 1407 C C . GLY B 1 36 ? 4.929 41.497 55.127 1.00 18.91 33 GLY B C 1
ATOM 1408 O O . GLY B 1 36 ? 4.937 40.413 54.536 1.00 16.14 33 GLY B O 1
ATOM 1409 N N . CYS B 1 37 ? 3.822 42.187 55.369 1.00 15.48 34 CYS B N 1
ATOM 1410 C CA . CYS B 1 37 ? 2.536 41.770 54.833 1.00 20.44 34 CYS B CA 1
ATOM 1411 C C . CYS B 1 37 ? 1.720 43.025 54.585 1.00 21.53 34 CYS B C 1
ATOM 1412 O O . CYS B 1 37 ? 1.573 43.858 55.483 1.00 20.92 34 CYS B O 1
ATOM 1415 N N . TRP B 1 38 ? 1.194 43.154 53.370 1.00 14.54 35 TRP B N 1
ATOM 1416 C CA . TRP B 1 38 ? 0.477 44.353 52.970 1.00 14.53 35 TRP B CA 1
ATOM 1417 C C . TRP B 1 38 ? -0.854 43.976 52.346 1.00 17.77 35 TRP B C 1
ATOM 1418 O O . TRP B 1 38 ? -0.929 43.062 51.519 1.00 16.73 35 TRP B O 1
ATOM 1429 N N . ILE B 1 39 ? -1.896 44.691 52.750 1.00 18.25 36 ILE B N 1
ATOM 1430 C CA . ILE B 1 39 ? -3.217 44.554 52.148 1.00 19.89 36 ILE B CA 1
ATOM 1431 C C . ILE B 1 39 ? -3.213 45.273 50.804 1.00 19.22 36 ILE B C 1
ATOM 1432 O O . ILE B 1 39 ? -2.983 46.486 50.737 1.00 15.62 36 ILE B O 1
ATOM 1437 N N . LEU B 1 40 ? -3.445 44.521 49.728 1.00 17.63 37 LEU B N 1
ATOM 1438 C CA . LEU B 1 40 ? -3.432 45.081 48.380 1.00 15.69 37 LEU B CA 1
ATOM 1439 C C . LEU B 1 40 ? -4.807 45.542 47.915 1.00 21.16 37 LEU B C 1
ATOM 1440 O O . LEU B 1 40 ? -4.902 46.508 47.146 1.00 21.26 37 LEU B O 1
ATOM 1445 N N . ALA B 1 41 ? -5.868 44.871 48.355 1.00 19.79 38 ALA B N 1
ATOM 1446 C CA . ALA B 1 41 ? -7.225 45.203 47.947 1.00 23.38 38 ALA B CA 1
ATOM 1447 C C . ALA B 1 41 ? -8.185 44.733 49.027 1.00 19.73 38 ALA B C 1
ATOM 1448 O O . ALA B 1 41 ? -7.854 43.872 49.846 1.00 15.38 38 ALA B O 1
ATOM 1450 N N . ARG B 1 42 ? -9.386 45.308 49.017 1.00 15.22 39 ARG B N 1
ATOM 1451 C CA . ARG B 1 42 ? -10.410 45.008 50.004 1.00 15.09 39 ARG B CA 1
ATOM 1452 C C . ARG B 1 42 ? -11.733 44.717 49.315 1.00 18.04 39 ARG B C 1
ATOM 1453 O O . ARG B 1 42 ? -12.012 45.226 48.226 1.00 20.87 39 ARG B O 1
ATOM 1461 N N . TYR B 1 43 ? -12.543 43.874 49.951 1.00 15.56 40 TYR B N 1
ATOM 1462 C CA . TYR B 1 43 ? -13.924 43.736 49.524 1.00 19.79 40 TYR B CA 1
ATOM 1463 C C . TYR B 1 43 ? -14.694 45.018 49.840 1.00 23.77 40 TYR B C 1
ATOM 1464 O O . TYR B 1 43 ? -14.180 45.949 50.471 1.00 18.98 40 TYR B O 1
ATOM 1473 N N . ASN B 1 44 ? -15.948 45.061 49.387 1.00 22.46 41 ASN B N 1
ATOM 1474 C CA . ASN B 1 44 ? -16.763 46.254 49.584 1.00 18.19 41 ASN B CA 1
ATOM 1475 C C . ASN B 1 44 ? -17.041 46.536 51.055 1.00 21.01 41 ASN B C 1
ATOM 1476 O O . ASN B 1 44 ? -17.369 47.675 51.401 1.00 21.97 41 ASN B O 1
ATOM 1481 N N . ASP B 1 45 ? -16.928 45.533 51.927 1.00 23.00 42 ASP B N 1
ATOM 1482 C CA . ASP B 1 45 ? -17.103 45.740 53.358 1.00 23.78 42 ASP B CA 1
ATOM 1483 C C . ASP B 1 45 ? -15.794 46.064 54.074 1.00 21.36 42 ASP B C 1
ATOM 1484 O O . ASP B 1 45 ? -15.775 46.121 55.306 1.00 22.45 42 ASP B O 1
ATOM 1489 N N . GLY B 1 46 ? -14.707 46.279 53.337 1.00 15.10 43 GLY B N 1
ATOM 1490 C CA . GLY B 1 46 ? -13.439 46.634 53.935 1.00 15.02 43 GLY B CA 1
ATOM 1491 C C . GLY B 1 46 ? -12.537 45.469 54.283 1.00 14.90 43 GLY B C 1
ATOM 1492 O O . GLY B 1 46 ? -11.345 45.688 54.543 1.00 21.45 43 GLY B O 1
ATOM 1493 N N . ARG B 1 47 ? -13.052 44.246 54.296 1.00 17.46 44 ARG B N 1
ATOM 1494 C CA . ARG B 1 47 ? -12.210 43.101 54.621 1.00 18.18 44 ARG B CA 1
ATOM 1495 C C . ARG B 1 47 ? -11.200 42.874 53.501 1.00 17.01 44 ARG B C 1
ATOM 1496 O O . ARG B 1 47 ? -11.569 42.922 52.321 1.00 18.62 44 ARG B O 1
ATOM 1504 N N . PRO B 1 48 ? -9.930 42.644 53.825 1.00 17.41 45 PRO B N 1
ATOM 1505 C CA . PRO B 1 48 ? -8.916 42.461 52.781 1.00 14.92 45 PRO B CA 1
ATOM 1506 C C . PRO B 1 48 ? -9.265 41.320 51.838 1.00 12.47 45 PRO B C 1
ATOM 1507 O O . PRO B 1 48 ? -9.714 40.252 52.258 1.00 12.75 45 PRO B O 1
ATOM 1511 N N . SER B 1 49 ? -9.057 41.563 50.545 1.00 16.57 46 SER B N 1
ATOM 1512 C CA . SER B 1 49 ? -9.308 40.567 49.513 1.00 17.11 46 SER B CA 1
ATOM 1513 C C . SER B 1 49 ? -8.041 40.087 48.819 1.00 13.59 46 SER B C 1
ATOM 1514 O O . SER B 1 49 ? -8.086 39.064 48.120 1.00 12.96 46 SER B O 1
ATOM 1517 N N . GLN B 1 50 ? -6.918 40.784 48.994 1.00 14.44 47 GLN B N 1
ATOM 1518 C CA . GLN B 1 50 ? -5.664 40.401 48.358 1.00 16.73 47 GLN B CA 1
ATOM 1519 C C . GLN B 1 50 ? -4.500 40.893 49.208 1.00 16.58 47 GLN B C 1
ATOM 1520 O O . GLN B 1 50 ? -4.523 42.022 49.706 1.00 13.81 47 GLN B O 1
ATOM 1526 N N . LEU B 1 51 ? -3.489 40.042 49.375 1.00 15.48 48 LEU B N 1
ATOM 1527 C CA . LEU B 1 51 ? -2.342 40.346 50.219 1.00 11.91 48 LEU B CA 1
ATOM 1528 C C . LEU B 1 51 ? -1.043 40.145 49.454 1.00 13.60 48 LEU B C 1
ATOM 1529 O O . LEU B 1 51 ? -0.958 39.308 48.553 1.00 12.78 48 LEU B O 1
ATOM 1534 N N . ARG B 1 52 ? -0.023 40.906 49.846 1.00 15.61 49 ARG B N 1
ATOM 1535 C CA . ARG B 1 52 ? 1.365 40.586 49.543 1.00 12.74 49 ARG B CA 1
ATOM 1536 C C . ARG B 1 52 ? 2.049 40.117 50.820 1.00 12.41 49 ARG B C 1
ATOM 1537 O O . ARG B 1 52 ? 1.966 40.789 51.854 1.00 14.52 49 ARG B O 1
ATOM 1545 N N . LEU B 1 53 ? 2.729 38.973 50.747 1.00 16.55 50 LEU B N 1
ATOM 1546 C CA . LEU B 1 53 ? 3.458 38.411 51.879 1.00 18.13 50 LEU B CA 1
ATOM 1547 C C . LEU B 1 53 ? 4.916 38.246 51.479 1.00 19.02 50 LEU B C 1
ATOM 1548 O O . LEU B 1 53 ? 5.220 37.566 50.491 1.00 18.56 50 LEU B O 1
ATOM 1553 N N . ASP B 1 54 ? 5.807 38.902 52.218 1.00 22.09 51 ASP B N 1
ATOM 1554 C CA . ASP B 1 54 ? 7.250 38.764 52.047 1.00 23.63 51 ASP B CA 1
ATOM 1555 C C . ASP B 1 54 ? 7.837 37.846 53.113 1.00 21.00 51 ASP B C 1
ATOM 1556 O O . ASP B 1 54 ? 7.673 38.098 54.311 1.00 13.91 51 ASP B O 1
ATOM 1561 N N . VAL B 1 55 ? 8.494 36.772 52.679 1.00 25.12 52 VAL B N 1
ATOM 1562 C CA . VAL B 1 55 ? 9.117 35.824 53.592 1.00 27.38 52 VAL B CA 1
ATOM 1563 C C . VAL B 1 55 ? 10.620 35.885 53.350 1.00 25.57 52 VAL B C 1
ATOM 1564 O O . VAL B 1 55 ? 11.072 36.144 52.230 1.00 20.78 52 VAL B O 1
ATOM 1568 N N . GLU B 1 56 ? 11.400 35.661 54.409 1.00 19.14 53 GLU B N 1
ATOM 1569 C CA . GLU B 1 56 ? 12.853 35.591 54.304 1.00 17.97 53 GLU B CA 1
ATOM 1570 C C . GLU B 1 56 ? 13.360 34.330 54.985 1.00 22.68 53 GLU B C 1
ATOM 1571 O O . GLU B 1 56 ? 13.061 34.097 56.162 1.00 20.50 53 GLU B O 1
ATOM 1577 N N . ILE B 1 57 ? 14.155 33.543 54.264 1.00 24.52 54 ILE B N 1
ATOM 1578 C CA . ILE B 1 57 ? 14.732 32.311 54.790 1.00 23.89 54 ILE B CA 1
ATOM 1579 C C . ILE B 1 57 ? 16.203 32.275 54.402 1.00 19.24 54 ILE B C 1
ATOM 1580 O O . ILE B 1 57 ? 16.531 32.287 53.210 1.00 20.02 54 ILE B O 1
ATOM 1585 N N . GLN B 1 58 ? 17.084 32.230 55.405 1.00 21.92 55 GLN B N 1
ATOM 1586 C CA . GLN B 1 58 ? 18.533 32.297 55.194 1.00 25.15 55 GLN B CA 1
ATOM 1587 C C . GLN B 1 58 ? 18.918 33.550 54.415 1.00 25.89 55 GLN B C 1
ATOM 1588 O O . GLN B 1 58 ? 19.782 33.517 53.538 1.00 26.56 55 GLN B O 1
ATOM 1594 N N . GLY B 1 59 ? 18.265 34.666 54.732 1.00 28.32 56 GLY B N 1
ATOM 1595 C CA . GLY B 1 59 ? 18.491 35.896 54.007 1.00 25.92 56 GLY B CA 1
ATOM 1596 C C . GLY B 1 59 ? 17.912 35.937 52.612 1.00 27.41 56 GLY B C 1
ATOM 1597 O O . GLY B 1 59 ? 18.050 36.961 51.933 1.00 30.27 56 GLY B O 1
ATOM 1598 N N . GLN B 1 60 ? 17.276 34.865 52.152 1.00 23.07 57 GLN B N 1
ATOM 1599 C CA . GLN B 1 60 ? 16.691 34.836 50.822 1.00 30.86 57 GLN B CA 1
ATOM 1600 C C . GLN B 1 60 ? 15.222 35.224 50.908 1.00 31.34 57 GLN B C 1
ATOM 1601 O O . GLN B 1 60 ? 14.456 34.636 51.679 1.00 28.05 57 GLN B O 1
ATOM 1607 N N . SER B 1 61 ? 14.844 36.219 50.118 1.00 32.66 58 SER B N 1
ATOM 1608 C CA . SER B 1 61 ? 13.493 36.749 50.116 1.00 34.28 58 SER B CA 1
ATOM 1609 C C . SER B 1 61 ? 12.569 35.943 49.211 1.00 29.65 58 SER B C 1
ATOM 1610 O O . SER B 1 61 ? 12.982 35.408 48.178 1.00 27.57 58 SER B O 1
ATOM 1613 N N . GLY B 1 62 ? 11.313 35.851 49.619 1.00 23.91 59 GLY B N 1
ATOM 1614 C CA . GLY B 1 62 ? 10.282 35.290 48.767 1.00 23.94 59 GLY B CA 1
ATOM 1615 C C . GLY B 1 62 ? 9.024 36.113 48.930 1.00 20.09 59 GLY B C 1
ATOM 1616 O O . GLY B 1 62 ? 8.721 36.612 50.016 1.00 23.26 59 GLY B O 1
ATOM 1617 N N . VAL B 1 63 ? 8.272 36.230 47.836 1.00 16.11 60 VAL B N 1
ATOM 1618 C CA . VAL B 1 63 ? 7.106 37.105 47.777 1.00 19.08 60 VAL B CA 1
ATOM 1619 C C . VAL B 1 63 ? 5.906 36.297 47.312 1.00 19.33 60 VAL B C 1
ATOM 1620 O O . VAL B 1 63 ? 5.985 35.580 46.307 1.00 18.16 60 VAL B O 1
ATOM 1624 N N . PHE B 1 64 ? 4.807 36.397 48.053 1.00 20.04 61 PHE B N 1
ATOM 1625 C CA . PHE B 1 64 ? 3.579 35.683 47.743 1.00 17.59 61 PHE B CA 1
ATOM 1626 C C . PHE B 1 64 ? 2.443 36.683 47.582 1.00 19.22 61 PHE B C 1
ATOM 1627 O O . PHE B 1 64 ? 2.266 37.566 48.429 1.00 18.11 61 PHE B O 1
ATOM 1635 N N . ILE B 1 65 ? 1.675 36.541 46.504 1.00 15.42 62 ILE B N 1
ATOM 1636 C CA . ILE B 1 65 ? 0.472 37.332 46.275 1.00 14.63 62 ILE B CA 1
ATOM 1637 C C . ILE B 1 65 ? -0.726 36.399 46.359 1.00 12.17 62 ILE B C 1
ATOM 1638 O O . ILE B 1 65 ? -0.871 35.488 45.535 1.00 15.70 62 ILE B O 1
ATOM 1643 N N . THR B 1 66 ? -1.592 36.632 47.344 1.00 16.67 63 THR B N 1
ATOM 1644 C CA . THR B 1 66 ? -2.637 35.682 47.700 1.00 16.29 63 THR B CA 1
ATOM 1645 C C . THR B 1 66 ? -3.988 36.378 47.764 1.00 20.31 63 THR B C 1
ATOM 1646 O O . THR B 1 66 ? -4.091 37.514 48.233 1.00 18.90 63 THR B O 1
ATOM 1650 N N . ALA B 1 67 ? -5.020 35.686 47.291 1.00 19.65 64 ALA B N 1
ATOM 1651 C CA . ALA B 1 67 ? -6.390 36.141 47.445 1.00 17.80 64 ALA B CA 1
ATOM 1652 C C . ALA B 1 67 ? -6.960 35.620 48.759 1.00 15.97 64 ALA B C 1
ATOM 1653 O O . ALA B 1 67 ? -6.632 34.516 49.206 1.00 15.41 64 ALA B O 1
ATOM 1655 N N . VAL B 1 68 ? -7.820 36.427 49.375 1.00 14.83 65 VAL B N 1
ATOM 1656 C CA . VAL B 1 68 ? -8.416 36.120 50.668 1.00 16.94 65 VAL B CA 1
ATOM 1657 C C . VAL B 1 68 ? -9.917 35.978 50.477 1.00 14.05 65 VAL B C 1
ATOM 1658 O O . VAL B 1 68 ? -10.548 36.818 49.826 1.00 18.22 65 VAL B O 1
ATOM 1662 N N . TYR B 1 69 ? -10.481 34.922 51.048 1.00 18.50 66 TYR B N 1
ATOM 1663 C CA . TYR B 1 69 ? -11.910 34.669 50.999 1.00 18.96 66 TYR B CA 1
ATOM 1664 C C . TYR B 1 69 ? -12.416 34.406 52.405 1.00 18.45 66 TYR B C 1
ATOM 1665 O O . TYR B 1 69 ? -11.655 34.048 53.305 1.00 17.93 66 TYR B O 1
ATOM 1674 N N . TYR B 1 70 ? -13.717 34.608 52.587 1.00 21.18 67 TYR B N 1
ATOM 1675 C CA . TYR B 1 70 ? -14.374 34.406 53.874 1.00 22.57 67 TYR B CA 1
ATOM 1676 C C . TYR B 1 70 ? -15.558 33.491 53.594 1.00 23.15 67 TYR B C 1
ATOM 1677 O O . TYR B 1 70 ? -16.710 33.940 53.540 1.00 20.31 67 TYR B O 1
ATOM 1686 N N . PRO B 1 71 ? -15.302 32.189 53.422 1.00 24.38 68 PRO B N 1
ATOM 1687 C CA . PRO B 1 71 ? -16.373 31.274 52.993 1.00 29.46 68 PRO B CA 1
ATOM 1688 C C . PRO B 1 71 ? -17.473 31.100 54.021 1.00 30.03 68 PRO B C 1
ATOM 1689 O O . PRO B 1 71 ? -18.624 30.853 53.643 1.00 30.96 68 PRO B O 1
ATOM 1693 N N . ALA B 1 72 ? -17.150 31.197 55.306 1.00 30.63 69 ALA B N 1
ATOM 1694 C CA . ALA B 1 72 ? -18.124 31.052 56.375 1.00 32.30 69 ALA B CA 1
ATOM 1695 C C . ALA B 1 72 ? -17.748 32.016 57.489 1.00 32.90 69 ALA B C 1
ATOM 1696 O O . ALA B 1 72 ? -16.641 32.558 57.519 1.00 29.42 69 ALA B O 1
ATOM 1698 N N . GLU B 1 73 ? -18.691 32.235 58.409 1.00 41.30 70 GLU B N 1
ATOM 1699 C CA . GLU B 1 73 ? -18.525 33.292 59.405 1.00 46.68 70 GLU B CA 1
ATOM 1700 C C . GLU B 1 73 ? -17.303 33.070 60.287 1.00 43.32 70 GLU B C 1
ATOM 1701 O O . GLU B 1 73 ? -16.747 34.033 60.827 1.00 45.24 70 GLU B O 1
ATOM 1707 N N . ASN B 1 74 ? -16.867 31.822 60.441 1.00 37.32 71 ASN B N 1
ATOM 1708 C CA . ASN B 1 74 ? -15.735 31.486 61.294 1.00 33.34 71 ASN B CA 1
ATOM 1709 C C . ASN B 1 74 ? -14.506 31.066 60.499 1.00 25.07 71 ASN B C 1
ATOM 1710 O O . ASN B 1 74 ? -13.572 30.499 61.076 1.00 24.07 71 ASN B O 1
ATOM 1715 N N . GLN B 1 75 ? -14.483 31.326 59.195 1.00 22.51 72 GLN B N 1
ATOM 1716 C CA . GLN B 1 75 ? -13.475 30.771 58.304 1.00 21.05 72 GLN B CA 1
ATOM 1717 C C . GLN B 1 75 ? -12.756 31.860 57.526 1.00 21.76 72 GLN B C 1
ATOM 1718 O O . GLN B 1 75 ? -13.365 32.847 57.099 1.00 23.29 72 GLN B O 1
ATOM 1724 N N . ILE B 1 76 ? -11.456 31.658 57.337 1.00 20.51 73 ILE B N 1
ATOM 1725 C CA . ILE B 1 76 ? -10.640 32.466 56.441 1.00 22.90 73 ILE B CA 1
ATOM 1726 C C . ILE B 1 76 ? -9.919 31.491 55.524 1.00 22.38 73 ILE B C 1
ATOM 1727 O O . ILE B 1 76 ? -9.320 30.518 55.992 1.00 21.52 73 ILE B O 1
ATOM 1732 N N . PHE B 1 77 ? -9.976 31.755 54.223 1.00 23.13 74 PHE B N 1
ATOM 1733 C CA . PHE B 1 77 ? -9.414 30.873 53.209 1.00 22.54 74 PHE B CA 1
ATOM 1734 C C . PHE B 1 77 ? -8.576 31.705 52.255 1.00 22.85 74 PHE B C 1
ATOM 1735 O O . PHE B 1 77 ? -9.091 32.635 51.625 1.00 26.28 74 PHE B O 1
ATOM 1743 N N . THR B 1 78 ? -7.291 31.374 52.152 1.00 20.26 75 THR B N 1
ATOM 1744 C CA . THR B 1 78 ? -6.369 32.084 51.280 1.00 18.34 75 THR B CA 1
ATOM 1745 C C . THR B 1 78 ? -5.933 31.181 50.135 1.00 15.61 75 THR B C 1
ATOM 1746 O O . THR B 1 78 ? -5.755 29.971 50.313 1.00 14.73 75 THR B O 1
ATOM 1750 N N . MET B 1 79 ? -5.771 31.780 48.958 1.00 18.28 76 MET B N 1
ATOM 1751 C CA . MET B 1 79 ? -5.373 31.065 47.752 1.00 20.64 76 MET B CA 1
ATOM 1752 C C . MET B 1 79 ? -4.269 31.857 47.077 1.00 18.58 76 MET B C 1
ATOM 1753 O O . MET B 1 79 ? -4.500 32.988 46.638 1.00 17.67 76 MET B O 1
ATOM 1758 N N . LEU B 1 80 ? -3.078 31.269 47.001 1.00 20.00 77 LEU B N 1
ATOM 1759 C CA . LEU B 1 80 ? -1.969 31.913 46.315 1.00 19.89 77 LEU B CA 1
ATOM 1760 C C . LEU B 1 80 ? -2.331 32.168 44.858 1.00 18.50 77 LEU B C 1
ATOM 1761 O O . LEU B 1 80 ? -2.805 31.272 44.157 1.00 17.66 77 LEU B O 1
ATOM 1766 N N . GLN B 1 81 ? -2.129 33.405 44.413 1.00 14.87 78 GLN B N 1
ATOM 1767 C CA . GLN B 1 81 ? -2.314 33.744 43.009 1.00 16.27 78 GLN B CA 1
ATOM 1768 C C . GLN B 1 81 ? -1.010 33.618 42.236 1.00 21.04 78 GLN B C 1
ATOM 1769 O O . GLN B 1 81 ? -1.003 33.112 41.109 1.00 20.10 78 GLN B O 1
ATOM 1775 N N . GLN B 1 82 ? 0.090 34.088 42.820 1.00 19.53 79 GLN B N 1
ATOM 1776 C CA . GLN B 1 82 ? 1.413 33.930 42.230 1.00 16.50 79 GLN B CA 1
ATOM 1777 C C . GLN B 1 82 ? 2.425 34.089 43.352 1.00 17.76 79 GLN B C 1
ATOM 1778 O O . GLN B 1 82 ? 2.296 34.998 44.176 1.00 19.94 79 GLN B O 1
ATOM 1784 N N . GLY B 1 83 ? 3.403 33.196 43.402 1.00 19.66 80 GLY B N 1
ATOM 1785 C CA . GLY B 1 83 ? 4.431 33.296 44.417 1.00 19.07 80 GLY B CA 1
ATOM 1786 C C . GLY B 1 83 ? 5.688 32.590 43.974 1.00 24.74 80 GLY B C 1
ATOM 1787 O O . GLY B 1 83 ? 5.677 31.782 43.040 1.00 27.74 80 GLY B O 1
ATOM 1788 N N . ASP B 1 84 ? 6.785 32.916 44.650 1.00 23.38 81 ASP B N 1
ATOM 1789 C CA . ASP B 1 84 ? 8.018 32.177 44.439 1.00 21.89 81 ASP B CA 1
ATOM 1790 C C . ASP B 1 84 ? 7.844 30.747 44.933 1.00 27.12 81 ASP B C 1
ATOM 1791 O O . ASP B 1 84 ? 7.177 30.503 45.943 1.00 30.35 81 ASP B O 1
ATOM 1796 N N . HIS B 1 85 ? 8.409 29.801 44.179 1.00 26.16 82 HIS B N 1
ATOM 1797 C CA . HIS B 1 85 ? 8.556 28.402 44.575 1.00 25.36 82 HIS B CA 1
ATOM 1798 C C . HIS B 1 85 ? 7.261 27.590 44.527 1.00 23.07 82 HIS B C 1
ATOM 1799 O O . HIS B 1 85 ? 7.314 26.360 44.422 1.00 27.99 82 HIS B O 1
ATOM 1806 N N . PHE B 1 86 ? 6.101 28.237 44.600 1.00 21.34 83 PHE B N 1
ATOM 1807 C CA . PHE B 1 86 ? 4.835 27.522 44.690 1.00 22.45 83 PHE B CA 1
ATOM 1808 C C . PHE B 1 86 ? 3.959 27.801 43.478 1.00 24.53 83 PHE B C 1
ATOM 1809 O O . PHE B 1 86 ? 3.869 28.941 43.012 1.00 24.89 83 PHE B O 1
ATOM 1817 N N . THR B 1 87 ? 3.317 26.747 42.969 1.00 25.00 84 THR B N 1
ATOM 1818 C CA . THR B 1 87 ? 2.243 26.900 41.996 1.00 25.22 84 THR B CA 1
ATOM 1819 C C . THR B 1 87 ? 0.867 26.944 42.645 1.00 25.27 84 THR B C 1
ATOM 1820 O O . THR B 1 87 ? -0.069 27.492 42.051 1.00 28.63 84 THR B O 1
ATOM 1824 N N . LYS B 1 88 ? 0.725 26.384 43.844 1.00 22.53 85 LYS B N 1
ATOM 1825 C CA . LYS B 1 88 ? -0.542 26.365 44.560 1.00 21.25 85 LYS B CA 1
ATOM 1826 C C . LYS B 1 88 ? -0.252 26.464 46.049 1.00 22.74 85 LYS B C 1
ATOM 1827 O O . LYS B 1 88 ? 0.696 25.847 46.543 1.00 19.65 85 LYS B O 1
ATOM 1833 N N . GLN B 1 89 ? -1.057 27.258 46.754 1.00 18.83 86 GLN B N 1
ATOM 1834 C CA . GLN B 1 89 ? -1.042 27.254 48.214 1.00 20.54 86 GLN B CA 1
ATOM 1835 C C . GLN B 1 89 ? -2.417 27.702 48.688 1.00 20.25 86 GLN B C 1
ATOM 1836 O O . GLN B 1 89 ? -2.761 28.883 48.580 1.00 20.19 86 GLN B O 1
ATOM 1842 N N . GLU B 1 90 ? -3.211 26.755 49.179 1.00 19.08 87 GLU B N 1
ATOM 1843 C CA . GLU B 1 90 ? -4.552 27.026 49.676 1.00 17.78 87 GLU B CA 1
ATOM 1844 C C . GLU B 1 90 ? -4.594 26.693 51.160 1.00 18.30 87 GLU B C 1
ATOM 1845 O O . GLU B 1 90 ? -4.317 25.553 51.549 1.00 19.11 87 GLU B O 1
ATOM 1851 N N . GLN B 1 91 ? -4.907 27.692 51.986 1.00 18.60 88 GLN B N 1
ATOM 1852 C CA . GLN B 1 91 ? -4.879 27.543 53.436 1.00 20.69 88 GLN B CA 1
ATOM 1853 C C . GLN B 1 91 ? -6.198 28.016 54.029 1.00 21.05 88 GLN B C 1
ATOM 1854 O O . GLN B 1 91 ? -6.655 29.123 53.729 1.00 20.32 88 GLN B O 1
ATOM 1860 N N . ARG B 1 92 ? -6.812 27.176 54.862 1.00 21.11 89 ARG B N 1
ATOM 1861 C CA . ARG B 1 92 ? -8.098 27.478 55.479 1.00 20.07 89 ARG B CA 1
ATOM 1862 C C . ARG B 1 92 ? -7.956 27.478 56.995 1.00 20.51 89 ARG B C 1
ATOM 1863 O O . ARG B 1 92 ? -7.466 26.502 57.573 1.00 23.81 89 ARG B O 1
ATOM 1871 N N . PHE B 1 93 ? -8.368 28.575 57.633 1.00 18.77 90 PHE B N 1
ATOM 1872 C CA . PHE B 1 93 ? -8.452 28.673 59.088 1.00 22.01 90 PHE B CA 1
ATOM 1873 C C . PHE B 1 93 ? -9.909 28.599 59.521 1.00 22.27 90 PHE B C 1
ATOM 1874 O O . PHE B 1 93 ? -10.745 29.344 59.004 1.00 16.31 90 PHE B O 1
ATOM 1882 N N . SER B 1 94 ? -10.207 27.717 60.477 1.00 19.25 91 SER B N 1
ATOM 1883 C CA . SER B 1 94 ? -11.539 27.598 61.065 1.00 26.49 91 SER B CA 1
ATOM 1884 C C . SER B 1 94 ? -11.434 27.755 62.578 1.00 23.18 91 SER B C 1
ATOM 1885 O O . SER B 1 94 ? -10.660 27.040 63.225 1.00 25.74 91 SER B O 1
ATOM 1888 N N . ILE B 1 95 ? -12.185 28.707 63.131 1.00 21.21 92 ILE B N 1
ATOM 1889 C CA . ILE B 1 95 ? -12.123 29.066 64.547 1.00 19.42 92 ILE B CA 1
ATOM 1890 C C . ILE B 1 95 ? -13.432 28.663 65.221 1.00 21.26 92 ILE B C 1
ATOM 1891 O O . ILE B 1 95 ? -14.491 29.232 64.925 1.00 26.20 92 ILE B O 1
ATOM 1896 N N . VAL B 1 96 ? -13.374 27.679 66.111 1.00 20.98 93 VAL B N 1
ATOM 1897 C CA . VAL B 1 96 ? -14.549 27.167 66.815 1.00 26.71 93 VAL B CA 1
ATOM 1898 C C . VAL B 1 96 ? -14.363 27.358 68.315 1.00 25.89 93 VAL B C 1
ATOM 1899 O O . VAL B 1 96 ? -13.377 26.872 68.883 1.00 28.39 93 VAL B O 1
ATOM 1903 N N . PRO B 1 97 ? -15.267 28.051 69.007 1.00 21.94 94 PRO B N 1
ATOM 1904 C CA . PRO B 1 97 ? -15.147 28.185 70.464 1.00 24.29 94 PRO B CA 1
ATOM 1905 C C . PRO B 1 97 ? -15.317 26.841 71.155 1.00 22.45 94 PRO B C 1
ATOM 1906 O O . PRO B 1 97 ? -16.164 26.028 70.774 1.00 21.08 94 PRO B O 1
ATOM 1910 N N . LEU B 1 98 ? -14.494 26.612 72.176 1.00 26.09 95 LEU B N 1
ATOM 1911 C CA . LEU B 1 98 ? -14.584 25.406 72.994 1.00 37.97 95 LEU B CA 1
ATOM 1912 C C . LEU B 1 98 ? -15.300 25.647 74.318 1.00 43.90 95 LEU B C 1
ATOM 1913 O O . LEU B 1 98 ? -16.497 25.376 74.449 1.00 45.71 95 LEU B O 1
ATOM 1918 N N . GLY B 1 99 ? -14.562 26.120 75.315 1.00 47.04 96 GLY B N 1
ATOM 1919 C CA . GLY B 1 99 ? -15.130 26.453 76.597 1.00 46.91 96 GLY B CA 1
ATOM 1920 C C . GLY B 1 99 ? -15.352 27.942 76.732 1.00 46.22 96 GLY B C 1
ATOM 1921 O O . GLY B 1 99 ? -15.381 28.680 75.742 1.00 46.38 96 GLY B O 1
ATOM 1922 N N . PRO B 1 100 ? -15.536 28.414 77.966 1.00 48.01 97 PRO B N 1
ATOM 1923 C CA . PRO B 1 100 ? -15.736 29.857 78.173 1.00 50.64 97 PRO B CA 1
ATOM 1924 C C . PRO B 1 100 ? -14.542 30.702 77.766 1.00 50.32 97 PRO B C 1
ATOM 1925 O O . PRO B 1 100 ? -14.709 31.907 77.543 1.00 51.16 97 PRO B O 1
ATOM 1929 N N . ASP B 1 101 ? -13.346 30.115 77.649 1.00 51.09 98 ASP B N 1
ATOM 1930 C CA . ASP B 1 101 ? -12.143 30.902 77.416 1.00 54.68 98 ASP B CA 1
ATOM 1931 C C . ASP B 1 101 ? -11.143 30.271 76.455 1.00 52.68 98 ASP B C 1
ATOM 1932 O O . ASP B 1 101 ? -10.079 30.861 76.238 1.00 56.75 98 ASP B O 1
ATOM 1937 N N . SER B 1 102 ? -11.432 29.106 75.879 1.00 45.35 99 SER B N 1
ATOM 1938 C CA . SER B 1 102 ? -10.522 28.457 74.945 1.00 44.55 99 SER B CA 1
ATOM 1939 C C . SER B 1 102 ? -11.251 28.167 73.641 1.00 45.28 99 SER B C 1
ATOM 1940 O O . SER B 1 102 ? -12.483 28.111 73.593 1.00 46.26 99 SER B O 1
ATOM 1943 N N . THR B 1 103 ? -10.474 27.986 72.573 1.00 41.22 100 THR B N 1
ATOM 1944 C CA . THR B 1 103 ? -11.033 27.770 71.246 1.00 37.27 100 THR B CA 1
ATOM 1945 C C . THR B 1 103 ? -10.201 26.753 70.478 1.00 33.24 100 THR B C 1
ATOM 1946 O O . THR B 1 103 ? -9.020 26.532 70.761 1.00 37.14 100 THR B O 1
ATOM 1952 N N . LEU B 1 104 ? -10.843 26.141 69.488 1.00 25.65 101 LEU B N 1
ATOM 1953 C CA . LEU B 1 104 ? -10.210 25.172 68.603 1.00 24.77 101 LEU B CA 1
ATOM 1954 C C . LEU B 1 104 ? -9.867 25.861 67.286 1.00 28.64 101 LEU B C 1
ATOM 1955 O O . LEU B 1 104 ? -10.745 26.445 66.639 1.00 27.39 101 LEU B O 1
ATOM 1960 N N . LEU B 1 105 ? -8.591 25.816 66.907 1.00 26.63 102 LEU B N 1
ATOM 1961 C CA . LEU B 1 105 ? -8.136 26.306 65.612 1.00 27.64 102 LEU B CA 1
ATOM 1962 C C . LEU B 1 105 ? -7.876 25.130 64.678 1.00 31.15 102 LEU B C 1
ATOM 1963 O O . LEU B 1 105 ? -7.069 24.248 64.992 1.00 29.36 102 LEU B O 1
ATOM 1968 N N . GLN B 1 106 ? -8.563 25.117 63.539 1.00 32.68 103 GLN B N 1
ATOM 1969 C CA . GLN B 1 106 ? -8.392 24.094 62.516 1.00 28.13 103 GLN B CA 1
ATOM 1970 C C . GLN B 1 106 ? -7.749 24.731 61.292 1.00 20.55 103 GLN B C 1
ATOM 1971 O O . GLN B 1 106 ? -8.306 25.671 60.718 1.00 19.69 103 GLN B O 1
ATOM 1977 N N . VAL B 1 107 ? -6.577 24.235 60.901 1.00 19.27 104 VAL B N 1
ATOM 1978 C CA . VAL B 1 107 ? -5.843 24.768 59.755 1.00 20.81 104 VAL B CA 1
ATOM 1979 C C . VAL B 1 107 ? -5.627 23.642 58.754 1.00 24.74 104 VAL B C 1
ATOM 1980 O O . VAL B 1 107 ? -5.073 22.591 59.103 1.00 27.28 104 VAL B O 1
ATOM 1984 N N . ASP B 1 108 ? -6.066 23.858 57.516 1.00 22.99 105 ASP B N 1
ATOM 1985 C CA . ASP B 1 108 ? -5.764 22.974 56.399 1.00 26.77 105 ASP B CA 1
ATOM 1986 C C . ASP B 1 108 ? -4.836 23.695 55.432 1.00 24.74 105 ASP B C 1
ATOM 1987 O O . ASP B 1 108 ? -5.043 24.872 55.129 1.00 21.39 105 ASP B O 1
ATOM 1992 N N . LEU B 1 109 ? -3.819 22.991 54.939 1.00 26.01 106 LEU B N 1
ATOM 1993 C CA . LEU B 1 109 ? -2.859 23.577 54.013 1.00 20.95 106 LEU B CA 1
ATOM 1994 C C . LEU B 1 109 ? -2.625 22.624 52.851 1.00 25.00 106 LEU B C 1
ATOM 1995 O O . LEU B 1 109 ? -2.241 21.469 53.057 1.00 26.44 106 LEU B O 1
ATOM 2000 N N . ASP B 1 110 ? -2.867 23.110 51.636 1.00 25.63 107 ASP B N 1
ATOM 2001 C CA . ASP B 1 110 ? -2.769 22.317 50.415 1.00 28.64 107 ASP B CA 1
ATOM 2002 C C . ASP B 1 110 ? -1.834 23.055 49.467 1.00 27.04 107 ASP B C 1
ATOM 2003 O O . ASP B 1 110 ? -2.200 24.107 48.932 1.00 23.90 107 ASP B O 1
ATOM 2008 N N . VAL B 1 111 ? -0.627 22.521 49.265 1.00 25.73 108 VAL B N 1
ATOM 2009 C CA . VAL B 1 111 ? 0.401 23.222 48.507 1.00 26.40 108 VAL B CA 1
ATOM 2010 C C . VAL B 1 111 ? 0.890 22.366 47.342 1.00 28.47 108 VAL B C 1
ATOM 2011 O O . VAL B 1 111 ? 0.823 21.134 47.355 1.00 26.50 108 VAL B O 1
ATOM 2015 N N . GLU B 1 112 ? 1.408 23.062 46.330 1.00 32.40 109 GLU B N 1
ATOM 2016 C CA . GLU B 1 112 ? 2.084 22.499 45.168 1.00 34.46 109 GLU B CA 1
ATOM 2017 C C . GLU B 1 112 ? 3.362 23.309 45.007 1.00 30.41 109 GLU B C 1
ATOM 2018 O O . GLU B 1 112 ? 3.313 24.542 45.052 1.00 27.12 109 GLU B O 1
ATOM 2024 N N . VAL B 1 113 ? 4.497 22.646 44.808 1.00 29.00 110 VAL B N 1
ATOM 2025 C CA . VAL B 1 113 ? 5.757 23.362 44.634 1.00 27.96 110 VAL B CA 1
ATOM 2026 C C . VAL B 1 113 ? 6.156 23.278 43.168 1.00 23.62 110 VAL B C 1
ATOM 2027 O O . VAL B 1 113 ? 5.798 22.331 42.459 1.00 26.62 110 VAL B O 1
ATOM 2031 N N . LYS B 1 114 ? 6.922 24.276 42.715 1.00 22.48 111 LYS B N 1
ATOM 2032 C CA . LYS B 1 114 ? 7.289 24.341 41.301 1.00 21.97 111 LYS B CA 1
ATOM 2033 C C . LYS B 1 114 ? 8.261 23.232 40.925 1.00 23.76 111 LYS B C 1
ATOM 2034 O O . LYS B 1 114 ? 8.074 22.553 39.909 1.00 27.02 111 LYS B O 1
ATOM 2040 N N . LEU B 1 115 ? 9.302 23.029 41.726 1.00 22.04 112 LEU B N 1
ATOM 2041 C CA . LEU B 1 115 ? 10.244 21.964 41.434 1.00 20.83 112 LEU B CA 1
ATOM 2042 C C . LEU B 1 115 ? 9.596 20.602 41.672 1.00 23.91 112 LEU B C 1
ATOM 2043 O O . LEU B 1 115 ? 8.680 20.473 42.490 1.00 20.65 112 LEU B O 1
ATOM 2048 N N . PRO B 1 116 ? 10.042 19.568 40.952 1.00 26.49 113 PRO B N 1
ATOM 2049 C CA . PRO B 1 116 ? 9.431 18.243 41.115 1.00 25.93 11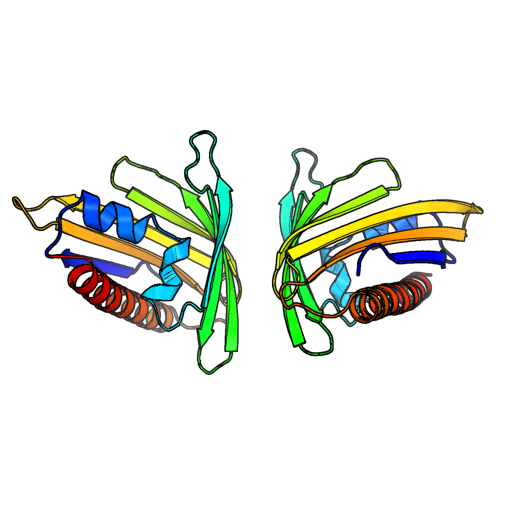3 PRO B CA 1
ATOM 2050 C C . PRO B 1 116 ? 9.826 17.568 42.418 1.00 26.41 113 PRO B C 1
ATOM 2051 O O . PRO B 1 116 ? 10.426 16.489 42.405 1.00 25.75 113 PRO B O 1
ATOM 2055 N N . VAL B 1 117 ? 9.486 18.185 43.545 1.00 28.04 114 VAL B N 1
ATOM 2056 C CA . VAL B 1 117 ? 9.743 17.584 44.850 1.00 24.69 114 VAL B CA 1
ATOM 2057 C C . VAL B 1 117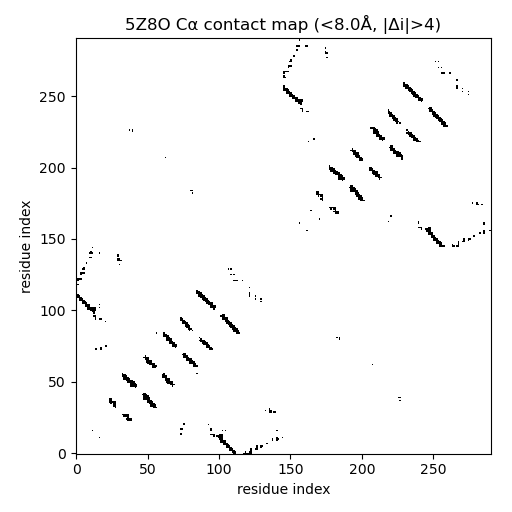 ? 8.711 16.483 45.053 1.00 27.35 114 VAL B C 1
ATOM 2058 O O . VAL B 1 117 ? 7.526 16.689 44.753 1.00 32.94 114 VAL B O 1
ATOM 2062 N N . PRO B 1 118 ? 9.111 15.304 45.528 1.00 28.72 115 PRO B N 1
ATOM 2063 C CA . PRO B 1 118 ? 8.140 14.222 45.726 1.00 30.05 115 PRO B CA 1
ATOM 2064 C C . PRO B 1 118 ? 7.039 14.616 46.700 1.00 31.02 115 PRO B C 1
ATOM 2065 O O . PRO B 1 118 ? 7.249 15.404 47.625 1.00 27.98 115 PRO B O 1
ATOM 2069 N N . GLY B 1 119 ? 5.855 14.050 46.470 1.00 38.57 116 GLY B N 1
ATOM 2070 C CA . GLY B 1 119 ? 4.679 14.307 47.271 1.00 35.12 116 GLY B CA 1
ATOM 2071 C C . GLY B 1 119 ? 4.892 14.162 48.766 1.00 38.13 116 GLY B C 1
ATOM 2072 O O . GLY B 1 119 ? 4.604 15.082 49.539 1.00 36.90 116 GLY B O 1
ATOM 2073 N N . PRO B 1 120 ? 5.382 12.997 49.210 1.00 41.00 117 PRO B N 1
ATOM 2074 C CA . PRO B 1 120 ? 5.616 12.814 50.653 1.00 38.87 117 PRO B CA 1
ATOM 2075 C C . PRO B 1 120 ? 6.536 13.860 51.257 1.00 40.12 117 PRO B C 1
ATOM 2076 O O . PRO B 1 120 ? 6.351 14.234 52.422 1.00 36.11 117 PRO B O 1
ATOM 2080 N N . MET B 1 121 ? 7.524 14.344 50.501 1.00 37.97 118 MET B N 1
ATOM 2081 C CA . MET B 1 121 ? 8.437 15.346 51.041 1.00 37.83 118 MET B CA 1
ATOM 2082 C C . MET B 1 121 ? 7.768 16.713 51.134 1.00 34.74 118 MET B C 1
ATOM 2083 O O . MET B 1 121 ? 8.011 17.466 52.085 1.00 26.29 118 MET B O 1
ATOM 2088 N N . VAL B 1 122 ? 6.928 17.053 50.152 1.00 29.00 119 VAL B N 1
ATOM 2089 C CA . VAL B 1 122 ? 6.180 18.307 50.210 1.00 27.40 119 VAL B CA 1
ATOM 2090 C C . VAL B 1 122 ? 5.268 18.329 51.430 1.00 26.55 119 VAL B C 1
ATOM 2091 O O . VAL B 1 122 ? 5.188 19.332 52.148 1.00 22.78 119 VAL B O 1
ATOM 2095 N N . LYS B 1 123 ? 4.562 17.227 51.684 1.00 30.71 120 LYS B N 1
ATOM 2096 C CA . LYS B 1 123 ? 3.626 17.235 52.802 1.00 33.22 120 LYS B CA 1
ATOM 2097 C C . LYS B 1 123 ? 4.360 17.259 54.138 1.00 30.07 120 LYS B C 1
ATOM 2098 O O . LYS B 1 123 ? 3.859 17.838 55.108 1.00 27.69 120 LYS B O 1
ATOM 2104 N N . LYS B 1 124 ? 5.552 16.661 54.204 1.00 34.01 121 LYS B N 1
ATOM 2105 C CA . LYS B 1 124 ? 6.353 16.766 55.418 1.00 36.73 121 LYS B CA 1
ATOM 2106 C C . LYS B 1 124 ? 6.729 18.216 55.699 1.00 31.57 121 LYS B C 1
ATOM 2107 O O . LYS B 1 124 ? 6.631 18.679 56.841 1.00 27.14 121 LYS B O 1
ATOM 2113 N N . LEU B 1 125 ? 7.145 18.954 54.668 1.00 30.64 122 LEU B N 1
ATOM 2114 C CA . LEU B 1 125 ? 7.536 20.346 54.872 1.00 29.00 122 LEU B CA 1
ATOM 2115 C C . LEU B 1 125 ? 6.331 21.217 55.200 1.00 24.61 122 LEU B C 1
ATOM 2116 O O . LEU B 1 125 ? 6.429 22.137 56.021 1.00 24.56 122 LEU B O 1
ATOM 2121 N N . ALA B 1 126 ? 5.186 20.943 54.568 1.00 24.23 123 ALA B N 1
ATOM 2122 C CA . ALA B 1 126 ? 3.969 21.681 54.887 1.00 22.45 123 ALA B CA 1
ATOM 2123 C C . ALA B 1 126 ? 3.506 21.398 56.311 1.00 22.22 123 ALA B C 1
ATOM 2124 O O . ALA B 1 126 ? 3.022 22.301 57.004 1.00 21.62 123 ALA B O 1
ATOM 2126 N N . GLY B 1 127 ? 3.627 20.147 56.758 1.00 23.89 124 GLY B N 1
ATOM 2127 C CA . GLY B 1 127 ? 3.282 19.834 58.134 1.00 26.46 124 GLY B CA 1
ATOM 2128 C C . GLY B 1 127 ? 4.175 20.552 59.125 1.00 27.96 124 GLY B C 1
ATOM 2129 O O . GLY B 1 127 ? 3.722 20.979 60.190 1.00 25.38 124 GLY B O 1
ATOM 2130 N N . GLU B 1 128 ? 5.457 20.703 58.783 1.00 29.26 125 GLU B N 1
ATOM 2131 C CA . GLU B 1 128 ? 6.363 21.449 59.648 1.00 27.58 125 GLU B CA 1
ATOM 2132 C C . GLU B 1 128 ? 6.004 22.926 59.674 1.00 25.55 125 GLU B C 1
ATOM 2133 O O . GLU B 1 128 ? 6.113 23.571 60.716 1.00 26.47 125 GLU B O 1
ATOM 2139 N N . THR B 1 129 ? 5.558 23.475 58.545 1.00 22.80 126 THR B N 1
ATOM 2140 C CA . THR B 1 129 ? 5.135 24.871 58.530 1.00 23.23 126 THR B CA 1
ATOM 2141 C C . THR B 1 129 ? 3.964 25.108 59.487 1.00 24.79 126 THR B C 1
ATOM 2142 O O . THR B 1 129 ? 3.913 26.138 60.169 1.00 27.66 126 THR B O 1
ATOM 2146 N N . LEU B 1 130 ? 3.005 24.173 59.539 1.00 23.55 127 LEU B N 1
ATOM 2147 C CA . LEU B 1 130 ? 1.832 24.338 60.404 1.00 25.65 127 LEU B CA 1
ATOM 2148 C C . LEU B 1 130 ? 2.159 24.239 61.897 1.00 30.14 127 LEU B C 1
ATOM 2149 O O . LEU B 1 130 ? 1.621 25.011 62.698 1.00 30.73 127 LEU B O 1
ATOM 2154 N N . GLU B 1 131 ? 3.028 23.302 62.295 1.00 31.94 128 GLU B N 1
ATOM 2155 C CA . GLU B 1 131 ? 3.481 23.243 63.686 1.00 34.63 128 GLU B CA 1
ATOM 2156 C C . GLU B 1 131 ? 4.057 24.576 64.094 1.00 35.98 128 GLU B C 1
ATOM 2157 O O . GLU B 1 131 ? 3.963 25.006 65.255 1.00 35.60 128 GLU B O 1
ATOM 2163 N N . HIS B 1 132 ? 4.694 25.196 63.115 1.00 36.06 129 HIS B N 1
ATOM 2164 C CA . HIS B 1 132 ? 5.613 26.295 63.256 1.00 37.75 129 HIS B CA 1
ATOM 2165 C C . HIS B 1 132 ? 4.804 27.568 63.471 1.00 29.23 129 HIS B C 1
ATOM 2166 O O . HIS B 1 132 ? 5.040 28.333 64.412 1.00 31.81 129 HIS B O 1
ATOM 2173 N N . LEU B 1 133 ? 3.768 27.718 62.642 1.00 25.71 130 LEU B N 1
ATOM 2174 C CA . LEU B 1 133 ? 2.689 28.688 62.803 1.00 25.75 130 LEU B CA 1
ATOM 2175 C C . LEU B 1 133 ? 1.912 28.478 64.102 1.00 27.89 130 LEU B C 1
ATOM 2176 O O . LEU B 1 133 ? 1.519 29.445 64.768 1.00 23.46 130 LEU B O 1
ATOM 2181 N N . ALA B 1 134 ? 1.609 27.219 64.434 1.00 30.94 131 ALA B N 1
ATOM 2182 C CA . ALA B 1 134 ? 0.862 26.928 65.654 1.00 34.97 131 ALA B CA 1
ATOM 2183 C C . ALA B 1 134 ? 1.646 27.366 66.884 1.00 33.26 131 ALA B C 1
ATOM 2184 O O . ALA B 1 134 ? 1.099 28.009 67.787 1.00 33.37 131 ALA B O 1
ATOM 2186 N N . LYS B 1 135 ? 2.940 27.044 66.927 1.00 33.00 132 LYS B N 1
ATOM 2187 C CA . LYS B 1 135 ? 3.779 27.524 68.021 1.00 38.32 132 LYS B CA 1
ATOM 2188 C C . LYS B 1 135 ? 3.867 29.046 68.020 1.00 34.38 132 LYS B C 1
ATOM 2189 O O . LYS B 1 135 ? 3.822 29.680 69.081 1.00 31.05 132 LYS B O 1
ATOM 2195 N N . ALA B 1 136 ? 3.989 29.649 66.835 1.00 29.49 133 ALA B N 1
ATOM 2196 C CA . ALA B 1 136 ? 4.070 31.104 66.755 1.00 30.69 133 ALA B CA 1
ATOM 2197 C C . ALA B 1 136 ? 2.768 31.753 67.208 1.00 29.07 133 ALA B C 1
ATOM 2198 O O . ALA B 1 136 ? 2.787 32.768 67.915 1.00 32.78 133 ALA B O 1
ATOM 2200 N N . LEU B 1 137 ? 1.626 31.170 66.833 1.00 20.19 134 LEU B N 1
ATOM 2201 C CA . LEU B 1 137 ? 0.351 31.715 67.284 1.00 24.42 134 LEU B CA 1
ATOM 2202 C C . LEU B 1 137 ? 0.199 31.573 68.794 1.00 26.05 134 LEU B C 1
ATOM 2203 O O . LEU B 1 137 ? -0.313 32.481 69.459 1.00 24.60 134 LEU B O 1
ATOM 2208 N N . GLU B 1 138 ? 0.634 30.439 69.351 1.00 26.82 135 GLU B N 1
ATOM 2209 C CA . GLU B 1 138 ? 0.656 30.274 70.803 1.00 35.27 135 GLU B CA 1
ATOM 2210 C C . GLU B 1 138 ? 1.413 31.413 71.473 1.00 29.85 135 GLU B C 1
ATOM 2211 O O . GLU B 1 138 ? 0.949 31.985 72.466 1.00 28.01 135 GLU B O 1
ATOM 2217 N N . GLY B 1 139 ? 2.589 31.752 70.943 1.00 32.78 136 GLY B N 1
ATOM 2218 C CA . GLY B 1 139 ? 3.347 32.859 71.503 1.00 34.46 136 GLY B CA 1
ATOM 2219 C C . GLY B 1 139 ? 2.618 34.183 71.386 1.00 34.84 136 GLY B C 1
ATOM 2220 O O . GLY B 1 139 ? 2.617 34.986 72.323 1.00 35.77 136 GLY B O 1
ATOM 2221 N N . ARG B 1 140 ? 1.988 34.430 70.234 1.00 29.12 137 ARG B N 1
ATOM 2222 C CA . ARG B 1 140 ? 1.230 35.663 70.052 1.00 29.04 137 ARG B CA 1
ATOM 2223 C C . ARG B 1 140 ? 0.034 35.731 70.996 1.00 29.26 137 ARG B C 1
ATOM 2224 O O . ARG B 1 140 ? -0.316 36.816 71.476 1.00 25.79 137 ARG B O 1
ATOM 2232 N N . VAL B 1 141 ? -0.597 34.588 71.276 1.00 28.39 138 VAL B N 1
ATOM 2233 C CA . VAL B 1 141 ? -1.723 34.563 72.205 1.00 25.66 138 VAL B CA 1
ATOM 2234 C C . VAL B 1 141 ? -1.257 34.909 73.614 1.00 31.01 138 VAL B C 1
ATOM 2235 O O . VAL B 1 141 ? -1.863 35.740 74.298 1.00 34.90 138 VAL B O 1
ATOM 2239 N N . GLU B 1 142 ? -0.170 34.278 74.066 1.00 32.76 139 GLU B N 1
ATOM 2240 C CA . GLU B 1 142 ? 0.372 34.582 75.387 1.00 43.67 139 GLU B CA 1
ATOM 2241 C C . GLU B 1 142 ? 0.812 36.036 75.483 1.00 47.23 139 GLU B C 1
ATOM 2242 O O . GLU B 1 142 ? 0.645 36.677 76.528 1.00 46.42 139 GLU B O 1
ATOM 2248 N N . GLN B 1 143 ? 1.356 36.581 74.395 1.00 48.67 140 GLN B N 1
ATOM 2249 C CA . GLN B 1 143 ? 1.791 37.972 74.404 1.00 50.42 140 GLN B CA 1
ATOM 2250 C C . GLN B 1 143 ? 0.604 38.929 74.488 1.00 48.41 140 GLN B C 1
ATOM 2251 O O . GLN B 1 143 ? 0.692 39.976 75.140 1.00 53.24 140 GLN B O 1
ATOM 2257 N N . LEU B 1 144 ? -0.515 38.583 73.851 1.00 42.11 141 LEU B N 1
ATOM 2258 C CA . LEU B 1 144 ? -1.683 39.456 73.811 1.00 40.97 141 LEU B CA 1
ATOM 2259 C C . LEU B 1 144 ? -2.681 39.227 74.942 1.00 45.11 141 LEU B C 1
ATOM 2260 O O . LEU B 1 144 ? -3.583 40.054 75.115 1.00 41.89 141 LEU B O 1
ATOM 2265 N N . THR B 1 145 ? -2.553 38.157 75.721 1.00 47.14 142 THR B N 1
ATOM 2266 C CA . THR B 1 145 ? -3.512 37.916 76.791 1.00 51.93 142 THR B CA 1
ATOM 2267 C C . THR B 1 145 ? -3.012 38.487 78.111 1.00 52.77 142 THR B C 1
ATOM 2268 O O . THR B 1 145 ? -1.806 38.601 78.349 1.00 52.96 142 THR B O 1
ATOM 2272 N N . GLN B 1 146 ? -3.969 38.857 78.960 1.00 51.79 143 GLN B N 1
ATOM 2273 C CA . GLN B 1 146 ? -3.726 39.550 80.225 1.00 49.04 143 GLN B CA 1
ATOM 2274 C C . GLN B 1 146 ? -2.582 38.954 81.038 1.00 49.22 143 GLN B C 1
ATOM 2275 O O . GLN B 1 146 ? -2.616 37.783 81.408 1.00 50.57 143 GLN B O 1
#

Solvent-accessible surface area: 15388 Å² total; per-residue (Å²): 48,57,94,17,78,45,72,17,106,3,77,5,27,13,140,47,0,25,67,10,5,37,72,2,84,8,18,48,125,27,13,90,55,22,125,7,11,77,41,24,40,138,83,169,90,32,112,17,20,14,2,2,15,30,13,48,24,129,67,140,92,4,15,16,0,8,6,0,92,45,67,56,159,34,52,3,40,15,61,15,69,32,1,51,49,30,82,56,30,46,29,86,9,17,6,59,76,91,30,129,104,26,0,48,2,70,5,47,5,14,2,76,30,93,112,134,47,91,23,108,91,6,97,121,40,6,21,73,56,3,74,83,24,3,100,15,2,72,42,26,7,134,119,96,119,25,143,94,22,64,47,71,20,130,6,85,5,50,28,146,39,0,59,62,5,4,40,72,5,87,8,31,38,130,27,15,110,88,26,112,4,6,73,42,26,43,139,87,165,93,31,117,16,20,17,10,1,38,16,25,63,104,185,60,118,81,7,3,28,0,10,6,0,92,44,73,44,195,63,43,10,29,14,67,20,88,23,1,34,96,55,89,66,36,42,27,74,13,15,8,65,88,82,35,144,100,30,0,49,2,44,4,26,8,28,10,76,41,101,126,133,52,80,30,108,98,7,72,120,95,7,20,79,77,3,88,110,36,8,155,19,3,86,42,23,8,135,123,94,56,222

Nearest PDB structures (foldseek):
  5z8o-assembly1_A  TM=9.759E-01  e=1.074E-24  Mycolicibacterium smegmatis MC2 155
  3tfz-assembly1_B  TM=7.733E-01  e=7.640E-08  Streptomyces sp. R1128
  7wa9-assembly1_A  TM=7.634E-01  e=2.952E-05  Mycolicibacterium smegmatis MC2 155
  3jrs-assembly3_C  TM=7.594E-01  e=3.300E-05  Arabidopsis thaliana
  8h0h-assembly2_B  TM=5.714E-01  e=1.084E-05  Mycobacterium tuberculosis H37Rv

Foldseek 3Di:
DWKDKDKDKAQFFLVVLLVVVQPFQCCCVQAVFWPGKDQPAADPVRRGFWMWTFGQQVNRTKIFIWGWDDPDDSKIWIWTPDMPFWPTWIKMWGWAGDDRRMIMIMIMITTHTDDPDDDVVVNVSVVVVVVSVNVSSNVVRVVVD/DDKDKDKDKAQAFLVVLCCVVQVQQCVVVLAVQWPGKDQDAADPVRRGFWMWTWGADPNDIKIWIWGWDDPDPQKIWIWTPDIPFWPTWIKMWGWACDDPGMIMIMIMIDTGGPPCDDPVVVNVVVNVVVVSVVVSVNVVSVVPDD

Sequence (291 aa):
GHMVSKTVEVAASAETITSIVSDFEAYPQWNPEIKGCWILARYNDGRPSQLRLDVEIQGQSGVFITAVYYPAENQIFTMLQQGDHFTKQEQRFSIVPLGPDSTLLQVDLDVEVKLPVPGPMVKKLAGETLEHLAKALEGRVEQLTGHMVSKTVEVAASAETITSIVSDFEAYPQWNPEIKGCWILARYNDGRPSQLRLDVEIQGQSGVFITAVYYPAENQIFTMLQQGDHFTKQEQRFSIVPLGPDSTLLQVDLDVEVKLPVPGPMVKKLAGETLEHLAKALEGRVEQLTQ